Protein AF-A0A6H9I0Z6-F1 (afdb_monomer_lite)

pLDDT: mean 91.33, std 8.68, range [41.84, 98.56]

Structure (mmCIF, N/CA/C/O backbone):
data_AF-A0A6H9I0Z6-F1
#
_entry.id   AF-A0A6H9I0Z6-F1
#
loop_
_atom_site.group_PDB
_atom_site.id
_atom_site.type_symbol
_atom_site.label_atom_id
_atom_site.label_alt_id
_atom_site.label_comp_id
_atom_site.label_asym_id
_atom_site.label_entity_id
_atom_site.label_seq_id
_atom_site.pdbx_PDB_ins_code
_atom_site.Cartn_x
_atom_site.Cartn_y
_atom_site.Cartn_z
_atom_site.occupancy
_atom_site.B_iso_or_equiv
_atom_site.auth_seq_id
_atom_site.auth_comp_id
_atom_site.auth_asym_id
_atom_site.auth_atom_id
_atom_site.pdbx_PDB_model_num
ATOM 1 N N . MET A 1 1 ? 7.945 -20.527 -7.947 1.00 47.12 1 MET A N 1
ATOM 2 C CA . MET A 1 1 ? 6.750 -19.668 -7.787 1.00 47.12 1 MET A CA 1
ATOM 3 C C . MET A 1 1 ? 6.959 -18.428 -8.640 1.00 47.12 1 MET A C 1
ATOM 5 O O . MET A 1 1 ? 8.059 -17.896 -8.587 1.00 47.12 1 MET A O 1
ATOM 9 N N . SER A 1 2 ? 5.960 -18.007 -9.423 1.00 60.78 2 SER A N 1
ATOM 10 C CA . SER A 1 2 ? 6.040 -16.768 -10.218 1.00 60.78 2 SER A CA 1
ATOM 11 C C . SER A 1 2 ? 6.277 -15.565 -9.305 1.00 60.78 2 SER A C 1
ATOM 13 O O . SER A 1 2 ? 5.639 -15.474 -8.250 1.00 60.78 2 SER A O 1
ATOM 15 N N . LYS A 1 3 ? 7.176 -14.650 -9.690 1.00 78.19 3 LYS A N 1
ATOM 16 C CA . LYS A 1 3 ? 7.372 -13.386 -8.964 1.00 78.19 3 LYS A CA 1
ATOM 17 C C . LYS A 1 3 ? 6.104 -12.533 -9.101 1.00 78.19 3 LYS A C 1
ATOM 19 O O . LYS A 1 3 ? 5.432 -12.576 -10.127 1.00 78.19 3 LYS A O 1
ATOM 24 N N . ARG A 1 4 ? 5.752 -11.782 -8.055 1.00 87.88 4 ARG A N 1
ATOM 25 C CA . ARG A 1 4 ? 4.630 -10.828 -8.061 1.00 87.88 4 ARG A CA 1
ATOM 26 C C . ARG A 1 4 ? 5.143 -9.447 -7.700 1.00 87.88 4 ARG A C 1
ATOM 28 O O . ARG A 1 4 ? 6.035 -9.335 -6.862 1.00 87.88 4 ARG A O 1
ATOM 35 N N . LEU A 1 5 ? 4.555 -8.417 -8.302 1.00 91.06 5 LEU A N 1
ATOM 36 C CA . LEU A 1 5 ? 4.868 -7.042 -7.936 1.00 91.06 5 LEU A CA 1
ATOM 37 C C . LEU A 1 5 ? 4.383 -6.775 -6.493 1.00 91.06 5 LEU A C 1
ATOM 39 O O . LEU A 1 5 ? 3.210 -7.037 -6.196 1.00 91.06 5 LEU A O 1
ATOM 43 N N . PRO A 1 6 ? 5.255 -6.304 -5.584 1.00 88.56 6 PRO A N 1
ATOM 44 C CA . PRO A 1 6 ? 4.876 -5.977 -4.217 1.00 88.56 6 PRO A CA 1
ATOM 45 C C . PRO A 1 6 ? 3.955 -4.755 -4.177 1.00 88.56 6 PRO A C 1
ATOM 47 O O . PRO A 1 6 ? 4.002 -3.880 -5.038 1.00 88.56 6 PRO A O 1
ATOM 50 N N . THR A 1 7 ? 3.117 -4.683 -3.145 1.00 86.12 7 THR A N 1
ATOM 51 C CA . THR A 1 7 ? 2.348 -3.472 -2.840 1.00 86.12 7 THR A CA 1
ATOM 52 C C . THR A 1 7 ? 3.243 -2.446 -2.158 1.00 86.12 7 THR A C 1
ATOM 54 O O . THR A 1 7 ? 3.978 -2.804 -1.239 1.00 86.12 7 THR A O 1
ATOM 57 N N . GLY A 1 8 ? 3.119 -1.175 -2.526 1.00 87.38 8 GLY A N 1
ATOM 58 C CA . GLY A 1 8 ? 3.861 -0.085 -1.898 1.00 87.38 8 GLY A CA 1
ATOM 59 C C . GLY A 1 8 ? 4.415 0.877 -2.938 1.00 87.38 8 GLY A C 1
ATOM 60 O O . GLY A 1 8 ? 3.822 1.063 -4.000 1.00 87.38 8 GLY A O 1
ATOM 61 N N . LEU A 1 9 ? 5.552 1.493 -2.621 1.00 91.94 9 LEU A N 1
ATOM 62 C CA . LEU A 1 9 ? 6.204 2.439 -3.514 1.00 91.94 9 LEU A CA 1
ATOM 63 C C . LEU A 1 9 ? 6.924 1.705 -4.658 1.00 91.94 9 LEU A C 1
ATOM 65 O O . LEU A 1 9 ? 7.811 0.879 -4.419 1.00 91.94 9 LEU A O 1
ATOM 69 N N . TYR A 1 10 ? 6.545 2.053 -5.890 1.00 95.25 10 TYR A N 1
ATOM 70 C CA . TYR A 1 10 ? 7.170 1.606 -7.132 1.00 95.25 10 TYR A CA 1
ATOM 71 C C . TYR A 1 10 ? 7.833 2.808 -7.820 1.00 95.25 10 TYR A C 1
ATOM 73 O O . TYR A 1 10 ? 7.153 3.689 -8.342 1.00 95.25 10 TYR A O 1
ATOM 81 N N . ALA A 1 11 ? 9.165 2.867 -7.777 1.00 95.38 11 ALA A N 1
ATOM 82 C CA . ALA A 1 11 ? 9.934 3.981 -8.325 1.00 95.38 11 ALA A CA 1
ATOM 83 C C . ALA A 1 11 ? 10.171 3.822 -9.835 1.00 95.38 11 ALA A C 1
ATOM 85 O O . ALA A 1 11 ? 10.410 2.718 -10.314 1.00 95.38 11 ALA A O 1
ATOM 86 N N . LEU A 1 12 ? 10.166 4.930 -10.576 1.00 94.88 12 LEU A N 1
ATOM 87 C CA . LEU A 1 12 ? 10.480 4.990 -12.006 1.00 94.88 12 LEU A CA 1
ATOM 88 C C . LEU A 1 12 ? 11.659 5.943 -12.214 1.00 94.88 12 LEU A C 1
ATOM 90 O O . LEU A 1 12 ? 11.617 7.074 -11.728 1.00 94.88 12 LEU A O 1
ATOM 94 N N . THR A 1 13 ? 12.701 5.514 -12.927 1.00 95.00 13 THR A N 1
ATOM 95 C CA . THR A 1 13 ? 13.837 6.398 -13.231 1.00 95.00 13 THR A CA 1
ATOM 96 C C . THR A 1 13 ? 13.449 7.473 -14.256 1.00 95.00 13 THR A C 1
ATOM 98 O O . THR A 1 13 ? 12.637 7.203 -15.148 1.00 95.00 13 THR A O 1
ATOM 101 N N . PRO A 1 14 ? 14.018 8.687 -14.171 1.00 90.81 14 PRO A N 1
ATOM 102 C CA . PRO A 1 14 ? 13.861 9.692 -15.213 1.00 90.81 14 PRO A CA 1
ATOM 103 C C . PRO A 1 14 ? 14.775 9.407 -16.412 1.00 90.81 14 PRO A C 1
ATOM 105 O O . PRO A 1 14 ? 15.725 8.628 -16.330 1.00 90.81 14 PRO A O 1
ATOM 108 N N . ASP A 1 15 ? 14.502 10.108 -17.510 1.00 92.19 15 ASP A N 1
ATOM 109 C CA . ASP A 1 15 ? 15.394 10.171 -18.665 1.00 92.19 15 ASP A CA 1
ATOM 110 C C . ASP A 1 15 ? 16.640 11.000 -18.292 1.00 92.19 15 ASP A C 1
ATOM 112 O O . ASP A 1 15 ? 16.512 12.126 -17.811 1.00 92.19 15 ASP A O 1
ATOM 116 N N . THR A 1 16 ? 17.844 10.448 -18.470 1.00 93.69 16 THR A N 1
ATOM 117 C CA . THR A 1 16 ? 19.103 11.136 -18.131 1.00 93.69 16 THR A CA 1
ATOM 118 C C . THR A 1 16 ? 20.297 10.574 -18.901 1.00 93.69 16 THR A C 1
ATOM 120 O O . THR A 1 16 ? 20.341 9.387 -19.212 1.00 93.69 16 THR A O 1
ATOM 123 N N . LEU A 1 17 ? 21.285 11.418 -19.193 1.00 92.50 17 LEU A N 1
ATOM 124 C CA . LEU A 1 17 ? 22.571 10.998 -19.764 1.00 92.50 17 LEU A CA 1
ATOM 125 C C . LEU A 1 17 ? 23.648 10.767 -18.691 1.00 92.50 17 LEU A C 1
ATOM 127 O O . LEU A 1 17 ? 24.769 10.396 -19.023 1.00 92.50 17 LEU A O 1
ATOM 131 N N . ASP A 1 18 ? 23.318 10.984 -17.418 1.00 93.31 18 ASP A N 1
ATOM 132 C CA . ASP A 1 18 ? 24.209 10.740 -16.284 1.00 93.31 18 ASP A CA 1
ATOM 133 C C . ASP A 1 18 ? 24.202 9.248 -15.903 1.00 93.31 18 ASP A C 1
ATOM 135 O O . ASP A 1 18 ? 23.140 8.669 -15.655 1.00 93.31 18 ASP A O 1
ATOM 139 N N . ASP A 1 19 ? 25.383 8.624 -15.851 1.00 90.12 19 ASP A N 1
ATOM 140 C CA . ASP A 1 19 ? 25.559 7.205 -15.508 1.00 90.12 19 ASP A CA 1
ATOM 141 C C . ASP A 1 19 ? 25.633 6.939 -13.988 1.00 90.12 19 ASP A C 1
ATOM 143 O O . ASP A 1 19 ? 25.439 5.799 -13.547 1.00 90.12 19 ASP A O 1
ATOM 147 N N . ASP A 1 20 ? 25.874 7.967 -13.172 1.00 91.81 20 ASP A N 1
ATOM 148 C CA . ASP A 1 20 ? 26.060 7.889 -11.720 1.00 91.81 20 ASP A CA 1
ATOM 149 C C . ASP A 1 20 ? 24.819 8.293 -10.930 1.00 91.81 20 ASP A C 1
ATOM 151 O O . ASP A 1 20 ? 24.413 7.583 -9.999 1.00 91.81 20 ASP A O 1
ATOM 155 N N . TRP A 1 21 ? 24.178 9.396 -11.308 1.00 93.88 21 TRP A N 1
ATOM 156 C CA . TRP A 1 21 ? 23.029 9.929 -10.582 1.00 93.88 21 TRP A CA 1
ATOM 157 C C . TRP A 1 21 ? 21.882 8.913 -10.402 1.00 93.88 21 TRP A C 1
ATOM 159 O O . TRP A 1 21 ? 21.382 8.799 -9.274 1.00 93.88 21 TRP A O 1
ATOM 169 N N . PRO A 1 22 ? 21.490 8.097 -11.412 1.00 94.81 22 PRO A N 1
ATOM 170 C CA . PRO A 1 22 ? 20.439 7.093 -11.239 1.00 94.81 22 PRO A CA 1
ATOM 171 C C . PRO A 1 22 ? 20.731 6.093 -10.122 1.00 94.81 22 PRO A C 1
ATOM 173 O O . PRO A 1 22 ? 19.824 5.720 -9.383 1.00 94.81 22 PRO A O 1
ATOM 176 N N . ALA A 1 23 ? 21.988 5.671 -9.964 1.00 95.19 23 ALA A N 1
ATOM 177 C CA . ALA A 1 23 ? 22.377 4.707 -8.939 1.00 95.19 23 ALA A CA 1
ATOM 178 C C . ALA A 1 23 ? 22.218 5.287 -7.528 1.00 95.19 23 ALA A C 1
ATOM 180 O O . ALA A 1 23 ? 21.693 4.617 -6.631 1.00 95.19 23 ALA A O 1
ATOM 181 N N . MET A 1 24 ? 22.612 6.550 -7.344 1.00 95.88 24 MET A N 1
ATOM 182 C CA . MET A 1 24 ? 22.416 7.274 -6.088 1.00 95.88 24 MET A CA 1
ATOM 183 C C . MET A 1 24 ? 20.922 7.447 -5.778 1.00 95.88 24 MET A C 1
ATOM 185 O O . MET A 1 24 ? 20.486 7.127 -4.668 1.00 95.88 24 MET A O 1
ATOM 189 N N . ALA A 1 25 ? 20.138 7.907 -6.758 1.00 95.12 25 ALA A N 1
ATOM 190 C CA . ALA A 1 25 ? 18.707 8.157 -6.605 1.00 95.12 25 ALA A CA 1
ATOM 191 C C . ALA A 1 25 ? 17.924 6.869 -6.303 1.00 95.12 25 ALA A C 1
ATOM 193 O O . ALA A 1 25 ? 17.118 6.840 -5.374 1.00 95.12 25 ALA A O 1
ATOM 194 N N . VAL A 1 26 ? 18.207 5.780 -7.024 1.00 97.38 26 VAL A N 1
ATOM 195 C CA . VAL A 1 26 ? 17.590 4.465 -6.790 1.00 97.38 26 VAL A CA 1
ATOM 196 C C . VAL A 1 26 ? 17.943 3.927 -5.406 1.00 97.38 26 VAL A C 1
ATOM 198 O O . VAL A 1 26 ? 17.052 3.486 -4.682 1.00 97.38 26 VAL A O 1
ATOM 201 N N . SER A 1 27 ? 19.207 4.029 -4.987 1.00 96.19 27 SER A N 1
ATOM 202 C CA . SER A 1 27 ? 19.611 3.610 -3.639 1.00 96.19 27 SER A CA 1
ATOM 203 C C . SER A 1 27 ? 18.875 4.399 -2.551 1.00 96.19 27 SER A C 1
ATOM 205 O O . SER A 1 27 ? 18.458 3.828 -1.544 1.00 96.19 27 SER A O 1
ATOM 207 N N . ALA A 1 28 ? 18.692 5.709 -2.744 1.00 93.69 28 ALA A N 1
ATOM 208 C CA . ALA A 1 28 ? 17.925 6.545 -1.823 1.00 93.69 28 ALA A CA 1
ATOM 209 C C . ALA A 1 28 ? 16.437 6.165 -1.801 1.00 93.69 28 ALA A C 1
ATOM 211 O O . ALA A 1 28 ? 15.866 6.039 -0.720 1.00 93.69 28 ALA A O 1
ATOM 212 N N . ALA A 1 29 ? 15.829 5.915 -2.964 1.00 94.81 29 ALA A N 1
ATOM 213 C CA . ALA A 1 29 ? 14.435 5.493 -3.068 1.00 94.81 29 ALA A CA 1
ATOM 214 C C . ALA A 1 29 ? 14.182 4.150 -2.364 1.00 94.81 29 ALA A C 1
ATOM 216 O O . ALA A 1 29 ? 13.203 4.024 -1.631 1.00 94.81 29 ALA A O 1
ATOM 217 N N . ILE A 1 30 ? 15.080 3.169 -2.523 1.00 95.25 30 ILE A N 1
ATOM 218 C CA . ILE A 1 30 ? 14.968 1.867 -1.846 1.00 95.25 30 ILE A CA 1
ATOM 219 C C . ILE A 1 30 ? 15.093 2.031 -0.328 1.00 95.25 30 ILE A C 1
ATOM 221 O O . ILE A 1 30 ? 14.263 1.503 0.409 1.00 95.25 30 ILE A O 1
ATOM 225 N N . ARG A 1 31 ? 16.050 2.838 0.160 1.00 91.06 31 ARG A N 1
ATOM 226 C CA . ARG A 1 31 ? 16.131 3.178 1.595 1.00 91.06 31 ARG A CA 1
ATOM 227 C C . ARG A 1 31 ? 14.871 3.882 2.107 1.00 91.06 31 ARG A C 1
ATOM 229 O O . ARG A 1 31 ? 14.503 3.692 3.259 1.00 91.06 31 ARG A O 1
ATOM 236 N N . GLY A 1 32 ? 14.211 4.663 1.253 1.00 86.25 32 GLY A N 1
ATOM 237 C CA . GLY A 1 32 ? 12.922 5.298 1.529 1.00 86.25 32 GLY A CA 1
ATOM 238 C C . GLY A 1 32 ? 11.713 4.354 1.468 1.00 86.25 32 GLY A C 1
ATOM 239 O O . GLY A 1 32 ? 10.594 4.806 1.695 1.00 86.25 32 GLY A O 1
ATOM 240 N N . GLY A 1 33 ? 11.909 3.065 1.170 1.00 90.31 33 GLY A N 1
ATOM 241 C CA . GLY A 1 33 ? 10.853 2.049 1.149 1.00 90.31 33 GLY A CA 1
ATOM 242 C C . GLY A 1 33 ? 10.347 1.657 -0.243 1.00 90.31 33 GLY A C 1
ATOM 243 O O . GLY A 1 33 ? 9.331 0.966 -0.341 1.00 90.31 33 GLY A O 1
ATOM 244 N N . ALA A 1 34 ? 11.015 2.070 -1.328 1.00 94.69 34 ALA A N 1
ATOM 245 C CA . ALA A 1 34 ? 10.703 1.549 -2.658 1.00 94.69 34 ALA A CA 1
ATOM 246 C C . ALA A 1 34 ? 11.004 0.044 -2.724 1.00 94.69 34 ALA A C 1
ATOM 248 O O . ALA A 1 34 ? 12.130 -0.392 -2.494 1.00 94.69 34 ALA A O 1
ATOM 249 N N . SER A 1 35 ? 9.984 -0.743 -3.058 1.00 94.75 35 SER A N 1
ATOM 250 C CA . SER A 1 35 ? 10.066 -2.213 -3.132 1.00 94.75 35 SER A CA 1
ATOM 251 C C . SER A 1 35 ? 10.262 -2.726 -4.561 1.00 94.75 35 SER A C 1
ATOM 253 O O . SER A 1 35 ? 10.638 -3.879 -4.778 1.00 94.75 35 SER A O 1
ATOM 255 N N . ALA A 1 36 ? 10.038 -1.854 -5.543 1.00 97.38 36 ALA A N 1
ATOM 256 C CA . ALA A 1 36 ? 10.313 -2.096 -6.946 1.00 97.38 36 ALA A CA 1
ATOM 257 C C . ALA A 1 36 ? 10.838 -0.818 -7.610 1.00 97.38 36 ALA A C 1
ATOM 259 O O . ALA A 1 36 ? 10.467 0.298 -7.231 1.00 97.38 36 ALA A O 1
ATOM 260 N N . VAL A 1 37 ? 11.677 -0.994 -8.627 1.00 98.12 37 VAL A N 1
ATOM 261 C CA . VAL A 1 37 ? 12.277 0.073 -9.429 1.00 98.12 37 VAL A CA 1
ATOM 262 C C . VAL A 1 37 ? 12.120 -0.280 -10.901 1.00 98.12 37 VAL A C 1
ATOM 264 O O . VAL A 1 37 ? 12.470 -1.379 -11.325 1.00 98.12 37 VAL A O 1
ATOM 267 N N . GLN A 1 38 ? 11.584 0.646 -11.689 1.00 97.94 38 GLN A N 1
ATOM 268 C CA . GLN A 1 38 ? 11.498 0.541 -13.135 1.00 97.94 38 GLN A CA 1
ATOM 269 C C . GLN A 1 38 ? 12.574 1.410 -13.774 1.00 97.94 38 GLN A C 1
ATOM 271 O O . GLN A 1 38 ? 12.579 2.631 -13.598 1.00 97.94 38 GLN A O 1
ATOM 276 N N . TYR A 1 39 ? 13.458 0.788 -14.546 1.00 98.06 39 TYR A N 1
ATOM 277 C CA . TYR A 1 39 ? 14.400 1.497 -15.390 1.00 98.06 39 TYR A CA 1
ATOM 278 C C . TYR A 1 39 ? 13.728 1.939 -16.687 1.00 98.06 39 TYR A C 1
ATOM 280 O O . TYR A 1 39 ? 13.367 1.120 -17.537 1.00 98.06 39 TYR A O 1
ATOM 288 N N . ARG A 1 40 ? 13.604 3.253 -16.843 1.00 94.56 40 ARG A N 1
ATOM 289 C CA . ARG A 1 40 ? 13.143 3.929 -18.048 1.00 94.56 40 ARG A CA 1
ATOM 290 C C . ARG A 1 40 ? 14.110 5.054 -18.388 1.00 94.56 40 ARG A C 1
ATOM 292 O O . ARG A 1 40 ? 14.283 5.978 -17.600 1.00 94.56 40 ARG A O 1
ATOM 299 N N . ASN A 1 41 ? 14.685 4.974 -19.583 1.00 94.38 41 ASN A N 1
ATOM 300 C CA . ASN A 1 41 ? 15.521 6.024 -20.138 1.00 94.38 41 ASN A CA 1
ATOM 301 C C . ASN A 1 41 ? 15.406 6.027 -21.669 1.00 94.38 41 ASN A C 1
ATOM 303 O O . ASN A 1 41 ? 15.864 5.095 -22.329 1.00 94.38 41 ASN A O 1
ATOM 307 N N . LYS A 1 42 ? 14.747 7.047 -22.221 1.00 90.75 42 LYS A N 1
ATOM 308 C CA . LYS A 1 42 ? 14.501 7.215 -23.660 1.00 90.75 42 LYS A CA 1
ATOM 309 C C . LYS A 1 42 ? 15.539 8.090 -24.364 1.00 90.75 42 LYS A C 1
ATOM 311 O O . LYS A 1 42 ? 15.504 8.156 -25.587 1.00 90.75 42 LYS A O 1
ATOM 316 N N . VAL A 1 43 ? 16.422 8.763 -23.621 1.00 94.19 43 VAL A N 1
ATOM 317 C CA . VAL A 1 43 ? 17.452 9.650 -24.198 1.00 94.19 43 VAL A CA 1
ATOM 318 C C . VAL A 1 43 ? 18.820 8.978 -24.315 1.00 94.19 43 VAL A C 1
ATOM 320 O O . VAL A 1 43 ? 19.625 9.400 -25.137 1.00 94.19 43 VAL A O 1
ATOM 323 N N . ALA A 1 44 ? 19.078 7.936 -23.521 1.00 93.94 44 ALA A N 1
ATOM 324 C CA . ALA A 1 44 ? 20.314 7.161 -23.581 1.00 93.94 44 ALA A CA 1
ATOM 325 C C . ALA A 1 44 ? 20.338 6.185 -24.769 1.00 93.94 44 ALA A C 1
ATOM 327 O O . ALA A 1 44 ? 19.320 5.578 -25.121 1.00 93.94 44 ALA A O 1
ATOM 328 N N . ASP A 1 45 ? 21.526 5.984 -25.343 1.00 95.38 45 ASP A N 1
ATOM 329 C CA . ASP A 1 45 ? 21.751 4.977 -26.379 1.00 95.38 45 ASP A CA 1
ATOM 330 C C . ASP A 1 45 ? 21.724 3.541 -25.819 1.00 95.38 45 ASP A C 1
ATOM 332 O O . ASP A 1 45 ? 21.636 3.310 -24.611 1.00 95.38 45 ASP A O 1
ATOM 336 N N . ALA A 1 46 ? 21.788 2.540 -26.699 1.00 94.69 46 ALA A N 1
ATOM 337 C CA . ALA A 1 46 ? 21.707 1.136 -26.298 1.00 94.69 46 ALA A CA 1
ATOM 338 C C . ALA A 1 46 ? 22.843 0.700 -25.352 1.00 94.69 46 ALA A C 1
ATOM 340 O O . ALA A 1 46 ? 22.598 -0.056 -24.410 1.00 94.69 46 ALA A O 1
ATOM 341 N N . ALA A 1 47 ? 24.070 1.183 -25.573 1.00 95.25 47 ALA A N 1
ATOM 342 C CA . ALA A 1 47 ? 25.225 0.815 -24.759 1.00 95.25 47 ALA A CA 1
ATOM 343 C C . ALA A 1 47 ? 25.124 1.435 -23.361 1.00 95.25 47 ALA A C 1
ATOM 345 O O . ALA A 1 47 ? 25.387 0.772 -22.357 1.00 95.25 47 ALA A O 1
ATOM 346 N N . GLN A 1 48 ? 24.701 2.693 -23.286 1.00 95.62 48 GLN A N 1
ATOM 347 C CA . GLN A 1 48 ? 24.464 3.397 -22.039 1.00 95.62 48 GLN A CA 1
ATOM 348 C C . GLN A 1 48 ? 23.286 2.794 -21.271 1.00 95.62 48 GLN A C 1
ATOM 350 O O . GLN A 1 48 ? 23.406 2.549 -20.069 1.00 95.62 48 GLN A O 1
ATOM 355 N N . ARG A 1 49 ? 22.185 2.461 -21.957 1.00 96.81 49 ARG A N 1
ATOM 356 C CA . ARG A 1 49 ? 21.044 1.776 -21.340 1.00 96.81 49 ARG A CA 1
ATOM 357 C C . ARG A 1 49 ? 21.441 0.454 -20.706 1.00 96.81 49 ARG A C 1
ATOM 359 O O . ARG A 1 49 ? 21.010 0.174 -19.590 1.00 96.81 49 ARG A O 1
ATOM 366 N N . LEU A 1 50 ? 22.275 -0.331 -21.388 1.00 96.81 50 LEU A N 1
ATOM 367 C CA . LEU A 1 50 ? 22.792 -1.586 -20.852 1.00 96.81 50 LEU A CA 1
ATOM 368 C C . LEU A 1 50 ? 23.625 -1.351 -19.585 1.00 96.81 50 LEU A C 1
ATOM 370 O O . LEU A 1 50 ? 23.287 -1.902 -18.540 1.00 96.81 50 LEU A O 1
ATOM 374 N N . ARG A 1 51 ? 24.637 -0.470 -19.638 1.00 96.44 51 ARG A N 1
ATOM 375 C CA . ARG A 1 51 ? 25.498 -0.170 -18.475 1.00 96.44 51 ARG A CA 1
ATOM 376 C C . ARG A 1 51 ? 24.700 0.318 -17.263 1.00 96.44 51 ARG A C 1
ATOM 378 O O . ARG A 1 51 ? 24.918 -0.148 -16.142 1.00 96.44 51 ARG A O 1
ATOM 385 N N . GLN A 1 52 ? 23.768 1.248 -17.476 1.00 97.31 52 GLN A N 1
ATOM 386 C CA . GLN A 1 52 ? 22.913 1.771 -16.411 1.00 97.31 52 GLN A CA 1
ATOM 387 C C . GLN A 1 52 ? 22.018 0.671 -15.833 1.00 97.31 52 GLN A C 1
ATOM 389 O O . GLN A 1 52 ? 21.977 0.490 -14.616 1.00 97.31 52 GLN A O 1
ATOM 394 N N . ALA A 1 53 ? 21.332 -0.093 -16.686 1.00 97.81 53 ALA A N 1
ATOM 395 C CA . ALA A 1 53 ? 20.431 -1.148 -16.244 1.00 97.81 53 ALA A CA 1
ATOM 396 C C . ALA A 1 53 ? 21.163 -2.257 -15.470 1.00 97.81 53 ALA A C 1
ATOM 398 O O . ALA A 1 53 ? 20.664 -2.685 -14.433 1.00 97.81 53 ALA A O 1
ATOM 399 N N . GLU A 1 54 ? 22.362 -2.670 -15.890 1.00 97.75 54 GLU A N 1
ATOM 400 C CA . GLU A 1 54 ? 23.187 -3.647 -15.160 1.00 97.75 54 GLU A CA 1
ATOM 401 C C . GLU A 1 54 ? 23.549 -3.161 -13.752 1.00 97.75 54 GLU A C 1
ATOM 403 O O . GLU A 1 54 ? 23.455 -3.913 -12.774 1.00 97.75 54 GLU A O 1
ATOM 408 N N . ARG A 1 55 ? 23.946 -1.888 -13.629 1.00 97.81 55 ARG A N 1
ATOM 409 C CA . ARG A 1 55 ? 24.286 -1.281 -12.338 1.00 97.81 55 ARG A CA 1
ATOM 410 C C . ARG A 1 55 ? 23.069 -1.204 -11.421 1.00 97.81 55 ARG A C 1
ATOM 412 O O . ARG A 1 55 ? 23.164 -1.588 -10.256 1.00 97.81 55 ARG A O 1
ATOM 419 N N . LEU A 1 56 ? 21.932 -0.739 -11.934 1.00 98.25 56 LEU A N 1
ATOM 420 C CA . LEU A 1 56 ? 20.705 -0.609 -11.149 1.00 98.25 56 LEU A CA 1
ATOM 421 C C . LEU A 1 56 ? 20.117 -1.969 -10.757 1.00 98.25 56 LEU A C 1
ATOM 423 O O . LEU A 1 56 ? 19.678 -2.126 -9.619 1.00 98.25 56 LEU A O 1
ATOM 427 N N . ALA A 1 57 ? 20.174 -2.966 -11.645 1.00 98.19 57 ALA A N 1
ATOM 428 C CA . ALA A 1 57 ? 19.758 -4.334 -11.346 1.00 98.19 57 ALA A CA 1
ATOM 429 C C . ALA A 1 57 ? 20.557 -4.924 -10.175 1.00 98.19 57 ALA A C 1
ATOM 431 O O . ALA A 1 57 ? 19.982 -5.575 -9.301 1.00 98.19 57 ALA A O 1
ATOM 432 N N . ARG A 1 58 ? 21.872 -4.666 -10.120 1.00 98.19 58 ARG A N 1
ATOM 433 C CA . ARG A 1 58 ? 22.729 -5.097 -9.006 1.00 98.19 58 ARG A CA 1
ATOM 434 C C . ARG A 1 58 ? 22.310 -4.452 -7.684 1.00 98.19 58 ARG A C 1
ATOM 436 O O . ARG A 1 58 ? 22.087 -5.175 -6.720 1.00 98.19 58 ARG A O 1
ATOM 443 N N . ILE A 1 59 ? 22.126 -3.130 -7.674 1.00 98.12 59 ILE A N 1
ATOM 444 C CA . ILE A 1 59 ? 21.687 -2.370 -6.489 1.00 98.12 59 ILE A CA 1
ATOM 445 C C . ILE A 1 59 ? 20.347 -2.897 -5.966 1.00 98.12 59 ILE A C 1
ATOM 447 O O . ILE A 1 59 ? 20.193 -3.136 -4.771 1.00 98.12 59 ILE A O 1
ATOM 451 N N . CYS A 1 60 ? 19.379 -3.112 -6.861 1.00 98.12 60 CYS A N 1
ATOM 452 C CA . CYS A 1 60 ? 18.066 -3.625 -6.479 1.00 98.12 60 CYS A CA 1
ATOM 453 C C . CYS A 1 60 ? 18.174 -5.032 -5.881 1.00 98.12 60 CYS A C 1
ATOM 455 O O . CYS A 1 60 ? 17.617 -5.287 -4.816 1.00 98.12 60 CYS A O 1
ATOM 457 N N . ARG A 1 61 ? 18.957 -5.919 -6.508 1.00 97.25 61 ARG A N 1
ATOM 458 C CA . ARG A 1 61 ? 19.175 -7.292 -6.037 1.00 97.25 61 ARG A CA 1
ATOM 459 C C . ARG A 1 61 ? 19.824 -7.342 -4.655 1.00 97.25 61 ARG A C 1
ATOM 461 O O . ARG A 1 61 ? 19.361 -8.100 -3.810 1.00 97.25 61 ARG A O 1
ATOM 468 N N . GLU A 1 62 ? 20.863 -6.542 -4.427 1.00 97.50 62 GLU A N 1
ATOM 469 C CA . GLU A 1 62 ? 21.553 -6.444 -3.132 1.00 97.50 62 GLU A CA 1
ATOM 470 C C . GLU A 1 62 ? 20.620 -5.944 -2.022 1.00 97.50 62 GLU A C 1
ATOM 472 O O . GLU A 1 62 ? 20.710 -6.401 -0.886 1.00 97.50 62 GLU A O 1
ATOM 477 N N . ALA A 1 63 ? 19.685 -5.054 -2.360 1.00 96.44 63 ALA A N 1
ATOM 478 C CA . ALA A 1 63 ? 18.711 -4.510 -1.422 1.00 96.44 63 ALA A CA 1
ATOM 479 C C . ALA A 1 63 ? 17.392 -5.309 -1.335 1.00 96.44 63 ALA A C 1
ATOM 481 O O . ALA A 1 63 ? 16.502 -4.933 -0.575 1.00 96.44 63 ALA A O 1
ATOM 482 N N . GLY A 1 64 ? 17.236 -6.388 -2.112 1.00 95.38 64 GLY A N 1
ATOM 483 C CA . GLY A 1 64 ? 16.003 -7.183 -2.168 1.00 95.38 64 GLY A CA 1
ATOM 484 C C . GLY A 1 64 ? 14.808 -6.490 -2.844 1.00 95.38 64 GLY A C 1
ATOM 485 O O . GLY A 1 64 ? 13.678 -6.953 -2.693 1.00 95.38 64 GLY A O 1
ATOM 486 N N . ALA A 1 65 ? 15.034 -5.402 -3.584 1.00 96.88 65 ALA A N 1
ATOM 487 C CA . ALA A 1 65 ? 14.016 -4.721 -4.383 1.00 96.88 65 ALA A CA 1
ATOM 488 C C . ALA A 1 65 ? 13.910 -5.346 -5.784 1.00 96.88 65 ALA A C 1
ATOM 490 O O . ALA A 1 65 ? 14.904 -5.803 -6.349 1.00 96.88 65 ALA A O 1
ATOM 491 N N . LEU A 1 66 ? 12.712 -5.336 -6.374 1.00 97.94 66 LEU A N 1
ATOM 492 C CA . LEU A 1 66 ? 12.522 -5.832 -7.741 1.00 97.94 66 LEU A CA 1
ATOM 493 C C . LEU A 1 66 ? 12.999 -4.815 -8.779 1.00 97.94 66 LEU A C 1
ATOM 495 O O . LEU A 1 66 ? 12.692 -3.627 -8.677 1.00 97.94 66 LEU A O 1
ATOM 499 N N . PHE A 1 67 ? 13.668 -5.293 -9.823 1.00 98.38 67 PHE A N 1
ATOM 500 C CA . PHE A 1 67 ? 14.116 -4.484 -10.949 1.00 98.38 67 PHE A CA 1
ATOM 501 C C . PHE A 1 67 ? 13.329 -4.805 -12.222 1.00 98.38 67 PHE A C 1
ATOM 503 O O . PHE A 1 67 ? 13.362 -5.927 -12.727 1.00 98.38 67 PHE A O 1
ATOM 510 N N . ILE A 1 68 ? 12.634 -3.807 -12.761 1.00 98.44 68 ILE A N 1
ATOM 511 C CA . ILE A 1 68 ? 11.799 -3.915 -13.959 1.00 98.44 68 ILE A CA 1
ATOM 512 C C . ILE A 1 68 ? 12.412 -3.063 -15.070 1.00 98.44 68 ILE A C 1
ATOM 514 O O . ILE A 1 68 ? 12.757 -1.906 -14.848 1.00 98.44 68 ILE A O 1
ATOM 518 N N . VAL A 1 69 ? 12.518 -3.598 -16.280 1.00 98.06 69 VAL A N 1
ATOM 519 C CA . VAL A 1 69 ? 12.967 -2.833 -17.455 1.00 98.06 69 VAL A CA 1
ATOM 520 C C . VAL A 1 69 ? 11.759 -2.296 -18.219 1.00 98.06 69 VAL A C 1
ATOM 522 O O . VAL A 1 69 ? 10.726 -2.953 -18.281 1.00 98.06 69 VAL A O 1
ATOM 525 N N . ASN A 1 70 ? 11.869 -1.098 -18.785 1.00 95.56 70 ASN A N 1
ATOM 526 C CA . ASN A 1 70 ? 10.856 -0.527 -19.669 1.00 95.56 70 ASN A CA 1
ATOM 527 C C . ASN A 1 70 ? 11.140 -0.856 -21.154 1.00 95.56 70 ASN A C 1
ATOM 529 O O . ASN A 1 70 ? 12.296 -0.841 -21.592 1.00 95.56 70 ASN A O 1
ATOM 533 N N . ASP A 1 71 ? 10.071 -1.071 -21.921 1.00 90.25 71 ASP A N 1
ATOM 534 C CA . ASP A 1 71 ? 9.985 -1.236 -23.383 1.00 90.25 71 ASP A CA 1
ATOM 535 C C . ASP A 1 71 ? 10.540 -2.564 -23.959 1.00 90.25 71 ASP A C 1
ATOM 537 O O . ASP A 1 71 ? 9.784 -3.302 -24.585 1.00 90.25 71 ASP A O 1
ATOM 541 N N . THR A 1 72 ? 11.821 -2.924 -23.774 1.00 90.19 72 THR A N 1
ATOM 542 C CA . THR A 1 72 ? 12.456 -4.005 -24.576 1.00 90.19 72 THR A CA 1
ATOM 543 C C . THR A 1 72 ? 12.753 -5.311 -23.824 1.00 90.19 72 THR A C 1
ATOM 545 O O . THR A 1 72 ? 13.425 -5.329 -22.787 1.00 90.19 72 THR A O 1
ATOM 548 N N . VAL A 1 73 ? 12.317 -6.444 -24.398 1.00 94.50 73 VAL A N 1
ATOM 549 C CA . VAL A 1 73 ? 12.542 -7.807 -23.867 1.00 94.50 73 VAL A CA 1
ATOM 550 C C . VAL A 1 73 ? 14.032 -8.160 -23.847 1.00 94.50 73 VAL A C 1
ATOM 552 O O . VAL A 1 73 ? 14.507 -8.814 -22.919 1.00 94.50 73 VAL A O 1
ATOM 555 N N . GLU A 1 74 ? 14.780 -7.724 -24.856 1.00 95.31 74 GLU A N 1
ATOM 556 C CA . GLU A 1 74 ? 16.204 -8.005 -25.033 1.00 95.31 74 GLU A CA 1
ATOM 557 C C . GLU A 1 74 ? 17.016 -7.434 -23.872 1.00 95.31 74 GLU A C 1
ATOM 559 O O . GLU A 1 74 ? 17.821 -8.148 -23.275 1.00 95.31 74 GLU A O 1
ATOM 564 N N . LEU A 1 75 ? 16.753 -6.175 -23.500 1.00 96.25 75 LEU A N 1
ATOM 565 C CA . LEU A 1 75 ? 17.427 -5.526 -22.377 1.00 96.25 75 LEU A CA 1
ATOM 566 C C . LEU A 1 75 ? 17.042 -6.192 -21.053 1.00 96.25 75 LEU A C 1
ATOM 568 O O . LEU A 1 75 ? 17.920 -6.461 -20.237 1.00 96.25 75 LEU A O 1
ATOM 572 N N . ALA A 1 76 ? 15.756 -6.511 -20.858 1.00 97.31 76 ALA A N 1
ATOM 573 C CA . ALA A 1 76 ? 15.287 -7.212 -19.663 1.00 97.31 76 ALA A CA 1
ATOM 574 C C . ALA A 1 76 ? 16.004 -8.558 -19.469 1.00 97.31 76 ALA A C 1
ATOM 576 O O . ALA A 1 76 ? 16.442 -8.874 -18.361 1.00 97.31 76 ALA A O 1
ATOM 577 N N . LYS A 1 77 ? 16.184 -9.329 -20.549 1.00 96.12 77 LYS A N 1
ATOM 578 C CA . LYS A 1 77 ? 16.931 -10.593 -20.521 1.00 96.12 77 LYS A CA 1
ATOM 579 C C . LYS A 1 77 ? 18.423 -10.383 -20.289 1.00 96.12 77 LYS A C 1
ATOM 581 O O . LYS A 1 77 ? 18.992 -11.089 -19.461 1.00 96.12 77 LYS A O 1
ATOM 586 N N . ALA A 1 78 ? 19.039 -9.422 -20.979 1.00 96.94 78 ALA A N 1
ATOM 587 C CA . ALA A 1 78 ? 20.475 -9.160 -20.892 1.00 96.94 78 ALA A CA 1
ATOM 588 C C . ALA A 1 78 ? 20.928 -8.851 -19.457 1.00 96.94 78 ALA A C 1
ATOM 590 O O . ALA A 1 78 ? 21.957 -9.352 -19.015 1.00 96.94 78 ALA A O 1
ATOM 591 N N . VAL A 1 79 ? 20.128 -8.088 -18.705 1.00 97.38 79 VAL A N 1
ATOM 592 C CA . VAL A 1 79 ? 20.465 -7.687 -17.325 1.00 97.38 79 VAL A CA 1
ATOM 593 C C . VAL A 1 79 ? 19.888 -8.614 -16.251 1.00 97.38 79 VAL A C 1
ATOM 595 O O . VAL A 1 79 ? 20.090 -8.383 -15.056 1.00 97.38 79 VAL A O 1
ATOM 598 N N . GLY A 1 80 ? 19.154 -9.659 -16.655 1.00 95.75 80 GLY A N 1
ATOM 599 C CA . GLY A 1 80 ? 18.452 -10.555 -15.738 1.00 95.75 80 GLY A CA 1
ATOM 600 C C . GLY A 1 80 ? 17.427 -9.821 -14.868 1.00 95.75 80 GLY A C 1
ATOM 601 O O . GLY A 1 80 ? 17.402 -10.022 -13.652 1.00 95.75 80 GLY A O 1
ATOM 602 N N . ALA A 1 81 ? 16.633 -8.936 -15.476 1.00 97.56 81 ALA A N 1
ATOM 603 C CA . ALA A 1 81 ? 15.593 -8.177 -14.792 1.00 97.56 81 ALA A CA 1
ATOM 604 C C . ALA A 1 81 ? 14.510 -9.099 -14.206 1.00 97.56 81 ALA A C 1
ATOM 606 O O . ALA A 1 81 ? 14.200 -10.163 -14.747 1.00 97.56 81 ALA A O 1
ATOM 607 N N . ASP A 1 82 ? 13.882 -8.662 -13.116 1.00 98.12 82 ASP A N 1
ATOM 608 C CA . ASP A 1 82 ? 12.762 -9.369 -12.492 1.00 98.12 82 ASP A CA 1
ATOM 609 C C . ASP A 1 82 ? 11.475 -9.265 -13.313 1.00 98.12 82 ASP A C 1
ATOM 611 O O . ASP A 1 82 ? 10.543 -10.049 -13.112 1.00 98.12 82 ASP A O 1
ATOM 615 N N . GLY A 1 83 ? 11.422 -8.312 -14.244 1.00 97.81 83 GLY A N 1
ATOM 616 C CA . GLY A 1 83 ? 10.304 -8.142 -15.149 1.00 97.81 83 GLY A CA 1
ATOM 617 C C . GLY A 1 83 ? 10.499 -7.057 -16.199 1.00 97.81 83 GLY A C 1
ATOM 618 O O . GLY A 1 83 ? 11.538 -6.400 -16.285 1.00 97.81 83 GLY A O 1
ATOM 619 N N . LEU A 1 84 ? 9.444 -6.873 -16.983 1.00 98.25 84 LEU A N 1
ATOM 620 C CA . LEU A 1 84 ? 9.328 -5.929 -18.082 1.00 98.25 84 LEU A CA 1
ATOM 621 C C . LEU A 1 84 ? 8.034 -5.120 -17.927 1.00 98.25 84 LEU A C 1
ATOM 623 O O . LEU A 1 84 ? 7.009 -5.652 -17.500 1.00 98.25 84 LEU A O 1
ATOM 627 N N . HIS A 1 85 ? 8.067 -3.847 -18.301 1.00 98.06 85 HIS A N 1
ATOM 628 C CA . HIS A 1 85 ? 6.884 -3.019 -18.499 1.00 98.06 85 HIS A CA 1
ATOM 629 C C . HIS A 1 85 ? 6.781 -2.602 -19.967 1.00 98.06 85 HIS A C 1
ATOM 631 O O . HIS A 1 85 ? 7.767 -2.118 -20.521 1.00 98.06 85 HIS A O 1
ATOM 637 N N . ILE A 1 86 ? 5.599 -2.760 -20.571 1.00 97.25 86 ILE A N 1
ATOM 638 C CA . ILE A 1 86 ? 5.337 -2.378 -21.965 1.00 97.25 86 ILE A CA 1
ATOM 639 C C . ILE A 1 86 ? 4.204 -1.356 -22.103 1.00 97.25 86 ILE A C 1
ATOM 641 O O . ILE A 1 86 ? 3.184 -1.394 -21.402 1.00 97.25 86 ILE A O 1
ATOM 645 N N . GLY A 1 87 ? 4.398 -0.436 -23.041 1.00 93.31 87 GLY A N 1
ATOM 646 C CA . GLY A 1 87 ? 3.447 0.550 -23.520 1.00 93.31 87 GLY A CA 1
ATOM 647 C C . GLY A 1 87 ? 2.568 0.043 -24.664 1.00 93.31 87 GLY A C 1
ATOM 648 O O . GLY A 1 87 ? 2.375 -1.154 -24.872 1.00 93.31 87 GLY A O 1
ATOM 649 N N . ARG A 1 88 ? 1.973 0.985 -25.402 1.00 87.81 88 ARG A N 1
ATOM 650 C CA . ARG A 1 88 ? 1.173 0.701 -26.605 1.00 87.81 88 ARG A CA 1
ATOM 651 C C . ARG A 1 88 ? 2.028 0.247 -27.787 1.00 87.81 88 ARG A C 1
ATOM 653 O O . ARG A 1 88 ? 1.569 -0.591 -28.553 1.00 87.81 88 ARG A O 1
ATOM 660 N N . ASP A 1 89 ? 3.227 0.803 -27.903 1.00 88.88 89 ASP A N 1
ATOM 661 C CA . ASP A 1 89 ? 4.056 0.710 -29.108 1.00 88.88 89 ASP A CA 1
ATOM 662 C C . ASP A 1 89 ? 5.169 -0.346 -28.983 1.00 88.88 89 ASP A C 1
ATOM 664 O O . ASP A 1 89 ? 5.927 -0.564 -29.922 1.00 88.88 89 ASP A O 1
ATOM 668 N N . ASP A 1 90 ? 5.243 -1.039 -27.842 1.00 91.31 90 ASP A N 1
ATOM 669 C CA . ASP A 1 90 ? 6.324 -1.976 -27.500 1.00 91.31 90 ASP A CA 1
ATOM 670 C C . ASP A 1 90 ? 5.966 -3.448 -27.806 1.00 91.31 90 ASP A C 1
ATOM 672 O O . ASP A 1 90 ? 6.582 -4.381 -27.292 1.00 91.31 90 ASP A O 1
ATOM 676 N N . GLY A 1 91 ? 4.951 -3.661 -28.649 1.00 90.94 91 GLY A N 1
ATOM 677 C CA . GLY A 1 91 ? 4.493 -4.976 -29.101 1.00 90.94 91 GLY A CA 1
ATOM 678 C C . GLY A 1 91 ? 3.201 -5.474 -28.446 1.00 90.94 91 GLY A C 1
ATOM 679 O O . GLY A 1 91 ? 2.676 -4.903 -27.488 1.00 90.94 91 GLY A O 1
ATOM 680 N N . ASP A 1 92 ? 2.662 -6.562 -29.001 1.00 95.44 92 ASP A N 1
ATOM 681 C CA . ASP A 1 92 ? 1.462 -7.217 -28.477 1.00 95.44 92 ASP A CA 1
ATOM 682 C C . ASP A 1 92 ? 1.758 -7.940 -27.141 1.00 95.44 92 ASP A C 1
ATOM 684 O O . ASP A 1 92 ? 2.701 -8.738 -27.082 1.00 95.44 92 ASP A O 1
ATOM 688 N N . PRO A 1 93 ? 0.963 -7.729 -26.071 1.00 96.44 93 PRO A N 1
ATOM 689 C CA . PRO A 1 93 ? 1.225 -8.318 -24.759 1.00 96.44 93 PRO A CA 1
ATOM 690 C C . PRO A 1 93 ? 1.347 -9.845 -24.735 1.00 96.44 93 PRO A C 1
ATOM 692 O O . PRO A 1 93 ? 2.159 -10.367 -23.969 1.00 96.44 93 PRO A O 1
ATOM 695 N N . ALA A 1 94 ? 0.573 -10.576 -25.546 1.00 96.62 94 ALA A N 1
ATOM 696 C CA . ALA A 1 94 ? 0.646 -12.038 -25.574 1.00 96.62 94 ALA A CA 1
ATOM 697 C C . ALA A 1 94 ? 1.964 -12.503 -26.206 1.00 96.62 94 ALA A C 1
ATOM 699 O O . ALA A 1 94 ? 2.638 -13.394 -25.680 1.00 96.62 94 ALA A O 1
ATOM 700 N N . THR A 1 95 ? 2.372 -11.837 -27.287 1.00 96.94 95 THR A N 1
ATOM 701 C CA . THR A 1 95 ? 3.657 -12.082 -27.953 1.00 96.94 95 THR A CA 1
ATOM 702 C C . THR A 1 95 ? 4.830 -11.752 -27.030 1.00 96.94 95 THR A C 1
ATOM 704 O O . THR A 1 95 ? 5.748 -12.559 -26.872 1.00 96.94 95 THR A O 1
ATOM 707 N N . VAL A 1 96 ? 4.771 -10.605 -26.348 1.00 97.12 96 VAL A N 1
ATOM 708 C CA . VAL A 1 96 ? 5.788 -10.191 -25.374 1.00 97.12 96 VAL A CA 1
ATOM 709 C C . VAL A 1 96 ? 5.873 -11.180 -24.213 1.00 97.12 96 VAL A C 1
ATOM 711 O O . VAL A 1 96 ? 6.975 -11.572 -23.834 1.00 97.12 96 VAL A O 1
ATOM 714 N N . ARG A 1 97 ? 4.739 -11.650 -23.674 1.00 96.50 97 ARG A N 1
ATOM 715 C CA . ARG A 1 97 ? 4.717 -12.688 -22.630 1.00 96.50 97 ARG A CA 1
ATOM 716 C C . ARG A 1 97 ? 5.407 -13.969 -23.095 1.00 96.50 97 ARG A C 1
ATOM 718 O O . ARG A 1 97 ? 6.219 -14.518 -22.351 1.00 96.50 97 ARG A O 1
ATOM 725 N N . ALA A 1 98 ? 5.109 -14.440 -24.305 1.00 96.31 98 ALA A N 1
ATOM 726 C CA . ALA A 1 98 ? 5.740 -15.638 -24.853 1.00 96.31 98 ALA A CA 1
ATOM 727 C C . ALA A 1 98 ? 7.264 -15.468 -24.982 1.00 96.31 98 ALA A C 1
ATOM 729 O O . ALA A 1 98 ? 8.018 -16.365 -24.607 1.00 96.31 98 ALA A O 1
ATOM 730 N N . ALA A 1 99 ? 7.722 -14.296 -25.432 1.00 96.06 99 ALA A N 1
ATOM 731 C CA . ALA A 1 99 ? 9.142 -13.988 -25.558 1.00 96.06 99 ALA A CA 1
ATOM 732 C C . ALA A 1 99 ? 9.847 -13.831 -24.199 1.00 96.06 99 ALA A C 1
ATOM 734 O O . ALA A 1 99 ? 10.962 -14.325 -24.032 1.00 96.06 99 ALA A O 1
ATOM 735 N N . LEU A 1 100 ? 9.225 -13.156 -23.227 1.00 95.31 100 LEU A N 1
ATOM 736 C CA . LEU A 1 100 ? 9.775 -12.912 -21.888 1.00 95.31 100 LEU A CA 1
ATOM 737 C C . LEU A 1 100 ? 9.839 -14.195 -21.043 1.00 95.31 100 LEU A C 1
ATOM 739 O O . LEU A 1 100 ? 10.756 -14.367 -20.240 1.00 95.31 100 LEU A O 1
ATOM 743 N N . GLY A 1 101 ? 8.881 -15.100 -21.247 1.00 93.69 101 GLY A N 1
ATOM 744 C CA . GLY A 1 101 ? 8.699 -16.313 -20.463 1.00 93.69 101 GLY A CA 1
ATOM 745 C C . GLY A 1 101 ? 7.720 -16.135 -19.298 1.00 93.69 101 GLY A C 1
ATOM 746 O O . GLY A 1 101 ? 7.227 -15.045 -18.999 1.00 93.69 101 GLY A O 1
ATOM 747 N N . ALA A 1 102 ? 7.422 -17.249 -18.628 1.00 90.50 102 ALA A N 1
ATOM 748 C CA . ALA A 1 102 ? 6.375 -17.311 -17.607 1.00 90.50 102 ALA A CA 1
ATOM 749 C C . ALA A 1 102 ? 6.805 -16.832 -16.207 1.00 90.50 102 ALA A C 1
ATOM 751 O O . ALA A 1 102 ? 5.948 -16.642 -15.354 1.00 90.50 102 ALA A O 1
ATOM 752 N N . GLN A 1 103 ? 8.110 -16.696 -15.939 1.00 92.69 103 GLN A N 1
ATOM 753 C CA . GLN A 1 103 ? 8.621 -16.361 -14.599 1.00 92.69 103 GLN A CA 1
ATOM 754 C C . GLN A 1 103 ? 8.780 -14.853 -14.339 1.00 92.69 103 GLN A C 1
ATOM 756 O O . GLN A 1 103 ? 8.442 -14.431 -13.229 1.00 92.69 103 GLN A O 1
ATOM 761 N N . PRO A 1 104 ? 9.314 -14.035 -15.275 1.00 96.25 104 PRO A N 1
ATOM 762 C CA . PRO A 1 104 ? 9.457 -12.602 -15.036 1.00 96.25 104 PRO A CA 1
ATOM 763 C C . PRO A 1 104 ? 8.101 -11.892 -15.025 1.00 96.25 104 PRO A C 1
ATOM 765 O O . PRO A 1 104 ? 7.171 -12.285 -15.734 1.00 96.25 104 PRO A O 1
ATOM 768 N N . ILE A 1 105 ? 8.011 -10.816 -14.249 1.00 97.69 105 ILE A N 1
ATOM 769 C CA . ILE A 1 105 ? 6.807 -9.990 -14.140 1.00 97.69 105 ILE A CA 1
ATOM 770 C C . ILE A 1 105 ? 6.578 -9.245 -15.461 1.00 97.69 105 ILE A C 1
ATOM 772 O O . ILE A 1 105 ? 7.513 -8.659 -16.002 1.00 97.69 105 ILE A O 1
ATOM 776 N N . LEU A 1 106 ? 5.340 -9.199 -15.953 1.00 97.81 106 LEU A N 1
ATOM 777 C CA . LEU A 1 106 ? 4.941 -8.350 -17.078 1.00 97.81 106 LEU A CA 1
ATOM 778 C C . LEU A 1 106 ? 3.933 -7.291 -16.630 1.00 97.81 106 LEU A C 1
ATOM 780 O O . LEU A 1 106 ? 2.823 -7.611 -16.203 1.00 97.81 106 LEU A O 1
ATOM 784 N N . GLY A 1 107 ? 4.317 -6.027 -16.768 1.00 97.75 107 GLY A N 1
ATOM 785 C CA . GLY A 1 107 ? 3.450 -4.868 -16.615 1.00 97.75 107 GLY A CA 1
ATOM 786 C C . GLY A 1 107 ? 2.956 -4.345 -17.954 1.00 97.75 107 GLY A C 1
ATOM 787 O O . GLY A 1 107 ? 3.734 -4.267 -18.902 1.00 97.75 107 GLY A O 1
ATOM 788 N N . VAL A 1 108 ? 1.690 -3.931 -18.024 1.00 97.75 108 VAL A N 1
ATOM 789 C CA . VAL A 1 108 ? 1.123 -3.338 -19.246 1.00 97.75 108 VAL A CA 1
ATOM 790 C C . VAL A 1 108 ? 0.468 -1.991 -18.959 1.00 97.75 108 VAL A C 1
ATOM 792 O O . VAL A 1 108 ? -0.419 -1.876 -18.109 1.00 97.75 108 VAL A O 1
ATOM 795 N N . SER A 1 109 ? 0.855 -0.966 -19.718 1.00 96.31 109 SER A N 1
ATOM 796 C CA . SER A 1 109 ? 0.152 0.316 -19.736 1.00 96.31 109 SER A CA 1
ATOM 797 C C . SER A 1 109 ? -1.228 0.180 -20.392 1.00 96.31 109 SER A C 1
ATOM 799 O O . SER A 1 109 ? -1.358 -0.187 -21.564 1.00 96.31 109 SER A O 1
ATOM 801 N N . CYS A 1 110 ? -2.267 0.514 -19.631 1.00 96.06 110 CYS A N 1
ATOM 802 C CA . CYS A 1 110 ? -3.674 0.517 -20.032 1.00 96.06 110 CYS A CA 1
ATOM 803 C C . CYS A 1 110 ? -4.255 1.930 -20.200 1.00 96.06 110 CYS A C 1
ATOM 805 O O . CYS A 1 110 ? -5.355 2.071 -20.728 1.00 96.06 110 CYS A O 1
ATOM 807 N N . TYR A 1 111 ? -3.503 2.974 -19.831 1.00 93.06 111 TYR A N 1
ATOM 808 C CA . TYR A 1 111 ? -3.917 4.378 -19.957 1.00 93.06 111 TYR A CA 1
ATOM 809 C C . TYR A 1 111 ? -5.237 4.641 -19.210 1.00 93.06 111 TYR A C 1
ATOM 811 O O . TYR A 1 111 ? -5.320 4.335 -18.031 1.00 93.06 111 TYR A O 1
ATOM 819 N N . ASP A 1 112 ? -6.266 5.201 -19.827 1.00 93.12 112 ASP A N 1
ATOM 820 C CA . ASP A 1 112 ? -7.602 5.361 -19.233 1.00 93.12 112 ASP A CA 1
ATOM 821 C C . ASP A 1 112 ? -8.576 4.224 -19.604 1.00 93.12 112 ASP A C 1
ATOM 823 O O . ASP A 1 112 ? -9.753 4.266 -19.250 1.00 93.12 112 ASP A O 1
ATOM 827 N N . SER A 1 113 ? -8.105 3.179 -20.292 1.00 96.00 113 SER A N 1
ATOM 828 C CA . SER A 1 113 ? -8.964 2.125 -20.832 1.00 96.00 113 SER A CA 1
ATOM 829 C C . SER A 1 113 ? -9.058 0.917 -19.900 1.00 96.00 113 SER A C 1
ATOM 831 O O . SER A 1 113 ? -8.142 0.096 -19.796 1.00 96.00 113 SER A O 1
ATOM 833 N N . PHE A 1 114 ? -10.221 0.755 -19.263 1.00 96.19 114 PHE A N 1
ATOM 834 C CA . PHE A 1 114 ? -10.538 -0.466 -18.516 1.00 96.19 114 PHE A CA 1
ATOM 835 C C . PHE A 1 114 ? -10.698 -1.690 -19.429 1.00 96.19 114 PHE A C 1
ATOM 837 O O . PHE A 1 114 ? -10.362 -2.802 -19.035 1.00 96.19 114 PHE A O 1
ATOM 844 N N . GLU A 1 115 ? -11.175 -1.491 -20.658 1.00 96.50 115 GLU A N 1
ATOM 845 C CA . GLU A 1 115 ? -11.296 -2.557 -21.656 1.00 96.50 115 GLU A CA 1
ATOM 846 C C . GLU A 1 115 ? -9.927 -3.154 -21.995 1.00 96.50 115 GLU A C 1
ATOM 848 O O . GLU A 1 115 ? -9.758 -4.372 -21.956 1.00 96.50 115 GLU A O 1
ATOM 853 N N . ARG A 1 116 ? -8.912 -2.305 -22.212 1.00 95.81 116 ARG A N 1
ATOM 854 C CA . ARG A 1 116 ? -7.531 -2.759 -22.417 1.00 95.81 116 ARG A CA 1
ATOM 855 C C . ARG A 1 116 ? -7.010 -3.543 -21.214 1.00 95.81 116 ARG A C 1
ATOM 857 O O . ARG A 1 116 ? -6.343 -4.554 -21.409 1.00 95.81 116 ARG A O 1
ATOM 864 N N . ALA A 1 117 ? -7.335 -3.114 -19.993 1.00 96.81 117 ALA A N 1
ATOM 865 C CA . ALA A 1 117 ? -6.956 -3.845 -18.785 1.00 96.81 117 ALA A CA 1
ATOM 866 C C . ALA A 1 117 ? -7.592 -5.245 -18.730 1.00 96.81 117 ALA A C 1
ATOM 868 O O . ALA A 1 117 ? -6.906 -6.217 -18.421 1.00 96.81 117 ALA A O 1
ATOM 869 N N . LEU A 1 118 ? -8.874 -5.371 -19.091 1.00 97.12 118 LEU A N 1
ATOM 870 C CA . LEU A 1 118 ? -9.543 -6.672 -19.185 1.00 97.12 118 LEU A CA 1
ATOM 871 C C . LEU A 1 118 ? -8.945 -7.559 -20.282 1.00 97.12 118 LEU A C 1
ATOM 873 O O . LEU A 1 118 ? -8.782 -8.755 -20.056 1.00 97.12 118 LEU A O 1
ATOM 877 N N . ALA A 1 119 ? -8.580 -6.987 -21.432 1.00 96.50 119 ALA A N 1
ATOM 878 C CA . ALA A 1 119 ? -7.996 -7.729 -22.550 1.00 96.50 119 ALA A CA 1
ATOM 879 C C . ALA A 1 119 ? -6.640 -8.374 -22.208 1.00 96.50 119 ALA A C 1
ATOM 881 O O . ALA A 1 119 ? -6.296 -9.414 -22.761 1.00 96.50 119 ALA A O 1
ATOM 882 N N . VAL A 1 120 ? -5.881 -7.789 -21.275 1.00 96.56 120 VAL A N 1
ATOM 883 C CA . VAL A 1 120 ? -4.588 -8.334 -20.818 1.00 96.56 120 VAL A CA 1
ATOM 884 C C . VAL A 1 120 ? -4.687 -9.119 -19.511 1.00 96.56 120 VAL A C 1
ATOM 886 O O . VAL A 1 120 ? -3.668 -9.556 -18.965 1.00 96.56 120 VAL A O 1
ATOM 889 N N . ARG A 1 121 ? -5.903 -9.328 -18.993 1.00 94.81 121 ARG A N 1
ATOM 890 C CA . ARG A 1 121 ? -6.136 -10.112 -17.779 1.00 94.81 121 ARG A CA 1
ATOM 891 C C . ARG A 1 121 ? -5.684 -11.555 -18.005 1.00 94.81 121 ARG A C 1
ATOM 893 O O . ARG A 1 121 ? -6.153 -12.229 -18.913 1.00 94.81 121 ARG A O 1
ATOM 900 N N . GLY A 1 122 ? -4.774 -12.032 -17.158 1.00 92.00 122 GLY A N 1
ATOM 901 C CA . GLY A 1 122 ? -4.163 -13.361 -17.290 1.00 92.00 122 GLY A CA 1
ATOM 902 C C . GLY A 1 122 ? -2.903 -13.399 -18.163 1.00 92.00 122 GLY A C 1
ATOM 903 O O . GLY A 1 122 ? -2.219 -14.417 -18.176 1.00 92.00 122 GLY A O 1
ATOM 904 N N . ILE A 1 123 ? -2.561 -12.295 -18.838 1.00 95.56 123 ILE A N 1
ATOM 905 C CA . ILE A 1 123 ? -1.294 -12.119 -19.567 1.00 95.56 123 ILE A CA 1
ATOM 906 C C . ILE A 1 123 ? -0.337 -11.249 -18.741 1.00 95.56 123 ILE A C 1
ATOM 908 O O . ILE A 1 123 ? 0.825 -11.613 -18.518 1.00 95.56 123 ILE A O 1
ATOM 912 N N . ALA A 1 124 ? -0.841 -10.100 -18.284 1.00 96.62 124 ALA A N 1
ATOM 913 C CA . ALA A 1 124 ? -0.124 -9.149 -17.449 1.00 96.62 124 ALA A CA 1
ATOM 914 C C . ALA A 1 124 ? -0.243 -9.519 -15.964 1.00 96.62 124 ALA A C 1
ATOM 916 O O . ALA A 1 124 ? -1.321 -9.875 -15.484 1.00 96.62 124 ALA A O 1
ATOM 917 N N . ASP A 1 125 ? 0.859 -9.381 -15.229 1.00 97.00 125 ASP A N 1
ATOM 918 C CA . ASP A 1 125 ? 0.888 -9.548 -13.772 1.00 97.00 125 ASP A CA 1
ATOM 919 C C . ASP A 1 125 ? 0.398 -8.289 -13.047 1.00 97.00 125 ASP A C 1
ATOM 921 O O . ASP A 1 125 ? -0.121 -8.369 -11.932 1.00 97.00 125 ASP A O 1
ATOM 925 N N . TYR A 1 126 ? 0.550 -7.123 -13.679 1.00 97.00 126 TYR A N 1
ATOM 926 C CA . TYR A 1 126 ? -0.057 -5.871 -13.243 1.00 97.00 126 TYR A CA 1
ATOM 927 C C . TYR A 1 126 ? -0.367 -4.957 -14.432 1.00 97.00 126 TYR A C 1
ATOM 929 O O . TYR A 1 126 ? 0.237 -5.053 -15.503 1.00 97.00 126 TYR A O 1
ATOM 937 N N . VAL A 1 127 ? -1.295 -4.029 -14.224 1.00 97.00 127 VAL A N 1
ATOM 938 C CA . VAL A 1 127 ? -1.643 -2.986 -15.193 1.00 97.00 127 VAL A CA 1
ATOM 939 C C . VAL A 1 127 ? -1.304 -1.611 -14.632 1.00 97.00 127 VAL A C 1
ATOM 941 O O . VAL A 1 127 ? -1.441 -1.375 -13.434 1.00 97.00 127 VAL A O 1
ATOM 944 N N . ALA A 1 128 ? -0.864 -0.690 -15.483 1.00 95.50 128 ALA A N 1
ATOM 945 C CA . ALA A 1 128 ? -0.711 0.715 -15.119 1.00 95.50 128 ALA A CA 1
ATOM 946 C C . ALA A 1 128 ? -1.734 1.551 -15.883 1.00 95.50 128 ALA A C 1
ATOM 948 O O . ALA A 1 128 ? -1.794 1.492 -17.112 1.00 95.50 128 ALA A O 1
ATOM 949 N N . PHE A 1 129 ? -2.541 2.329 -15.171 1.00 93.88 129 PHE A N 1
ATOM 950 C CA . PHE A 1 129 ? -3.387 3.327 -15.819 1.00 93.88 129 PHE A CA 1
ATOM 951 C C . PHE A 1 129 ? -2.585 4.614 -16.073 1.00 93.88 129 PHE A C 1
ATOM 953 O O . PHE A 1 129 ? -1.447 4.744 -15.634 1.00 93.88 129 PHE A O 1
ATOM 960 N N . GLY A 1 130 ? -3.142 5.527 -16.862 1.00 86.75 130 GLY A N 1
ATOM 961 C CA . GLY A 1 130 ? -2.523 6.790 -17.255 1.00 86.75 130 GLY A CA 1
ATOM 962 C C . GLY A 1 130 ? -2.253 7.720 -16.072 1.00 86.75 130 GLY A C 1
ATOM 963 O O . GLY A 1 130 ? -2.382 7.346 -14.909 1.00 86.75 130 GLY A O 1
ATOM 964 N N . SER A 1 131 ? -1.891 8.965 -16.376 1.00 90.50 131 SER A N 1
ATOM 965 C CA . SER A 1 131 ? -1.557 9.950 -15.348 1.00 90.50 131 SER A CA 1
ATOM 966 C C . SER A 1 131 ? -2.749 10.169 -14.415 1.00 90.50 131 SER A C 1
ATOM 968 O O . SER A 1 131 ? -3.829 10.510 -14.897 1.00 90.50 131 SER A O 1
ATOM 970 N N . VAL A 1 132 ? -2.561 10.032 -13.099 1.00 92.50 132 VAL A N 1
ATOM 971 C CA . VAL A 1 132 ? -3.628 10.232 -12.093 1.00 92.50 132 VAL A CA 1
ATOM 972 C C . VAL A 1 132 ? -3.695 11.661 -11.563 1.00 92.50 132 VAL A C 1
ATOM 974 O O . VAL A 1 132 ? -4.778 12.138 -11.249 1.00 92.50 132 VAL A O 1
ATOM 977 N N . PHE A 1 133 ? -2.596 12.421 -11.632 1.00 90.31 133 PHE A N 1
ATOM 978 C CA . PHE A 1 133 ? -2.531 13.883 -11.438 1.00 90.31 133 PHE A CA 1
ATOM 979 C C . PHE A 1 133 ? -1.752 14.580 -12.560 1.00 90.31 133 PHE A C 1
ATOM 981 O O . PHE A 1 133 ? -1.074 13.918 -13.354 1.00 90.31 133 PHE A O 1
ATOM 988 N N . VAL A 1 134 ? -1.930 15.895 -12.695 1.00 83.81 134 VAL A N 1
ATOM 989 C CA . VAL A 1 134 ? -1.200 16.690 -13.692 1.00 83.81 134 VAL A CA 1
ATOM 990 C C . VAL A 1 134 ? 0.293 16.594 -13.385 1.00 83.81 134 VAL A C 1
ATOM 992 O O . VAL A 1 134 ? 0.697 16.621 -12.227 1.00 83.81 134 VAL A O 1
ATOM 995 N N . SER A 1 135 ? 1.121 16.449 -14.417 1.00 74.44 135 SER A N 1
ATOM 996 C CA . SER A 1 135 ? 2.567 16.327 -14.258 1.00 74.44 135 SER A CA 1
ATOM 997 C C . SER A 1 135 ? 3.299 17.209 -15.256 1.00 74.44 135 SER A C 1
ATOM 999 O O . SER A 1 135 ? 2.970 17.213 -16.441 1.00 74.44 135 SER A O 1
ATOM 1001 N N . ALA A 1 136 ? 4.349 17.883 -14.785 1.00 71.69 136 ALA A N 1
ATOM 1002 C CA . ALA A 1 136 ? 5.279 18.617 -15.638 1.00 71.69 136 ALA A CA 1
ATOM 1003 C C . ALA A 1 136 ? 6.112 17.695 -16.554 1.00 71.69 136 ALA A C 1
ATOM 1005 O O . ALA A 1 136 ? 6.600 18.142 -17.585 1.00 71.69 136 ALA A O 1
ATOM 1006 N N . VAL A 1 137 ? 6.249 16.404 -16.216 1.00 71.56 137 VAL A N 1
ATOM 1007 C CA . VAL A 1 137 ? 7.070 15.441 -16.977 1.00 71.56 137 VAL A CA 1
ATOM 1008 C C . VAL A 1 137 ? 6.402 15.047 -18.300 1.00 71.56 137 VAL A C 1
ATOM 1010 O O . VAL A 1 137 ? 7.080 14.850 -19.305 1.00 71.56 137 VAL A O 1
ATOM 1013 N N . LYS A 1 138 ? 5.068 14.920 -18.315 1.00 70.19 138 LYS A N 1
ATOM 1014 C CA . LYS A 1 138 ? 4.273 14.618 -19.519 1.00 70.19 138 LYS A CA 1
ATOM 1015 C C . LYS A 1 138 ? 2.926 15.354 -19.471 1.00 70.19 138 LYS A C 1
ATOM 1017 O O . LYS A 1 138 ? 1.923 14.741 -19.105 1.00 70.19 138 LYS A O 1
ATOM 1022 N N . PRO A 1 139 ? 2.872 16.636 -19.871 1.00 66.44 139 PRO A N 1
ATOM 1023 C CA . PRO A 1 139 ? 1.647 17.439 -19.792 1.00 66.44 139 PRO A CA 1
ATOM 1024 C C . PRO A 1 139 ? 0.478 16.870 -20.612 1.00 66.44 139 PRO A C 1
ATOM 1026 O O . P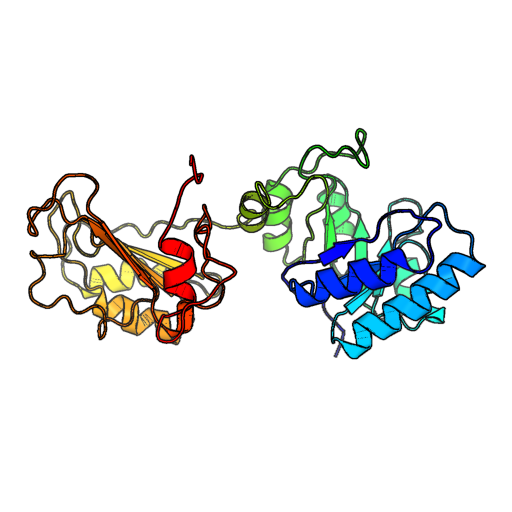RO A 1 139 ? -0.671 16.976 -20.201 1.00 66.44 139 PRO A O 1
ATOM 1029 N N . GLY A 1 140 ? 0.769 16.219 -21.746 1.00 73.12 140 GLY A N 1
ATOM 1030 C CA . GLY A 1 140 ? -0.228 15.589 -22.624 1.00 73.12 140 GLY A CA 1
ATOM 1031 C C . GLY A 1 140 ? -0.575 14.138 -22.276 1.00 73.12 140 GLY A C 1
ATOM 1032 O O . GLY A 1 140 ? -1.139 13.431 -23.109 1.00 73.12 140 GLY A O 1
ATOM 1033 N N . ALA A 1 141 ? -0.185 13.642 -21.098 1.00 78.06 141 ALA A N 1
ATOM 1034 C CA . ALA A 1 141 ? -0.490 12.270 -20.713 1.00 78.06 141 ALA A CA 1
ATOM 1035 C C . ALA A 1 141 ? -2.000 12.065 -20.518 1.00 78.06 141 ALA A C 1
ATOM 1037 O O . ALA A 1 141 ? -2.673 12.860 -19.860 1.00 78.06 141 ALA A O 1
ATOM 1038 N N . VAL A 1 142 ? -2.508 10.946 -21.041 1.00 84.12 142 VAL A N 1
ATOM 1039 C CA . VAL A 1 142 ? -3.896 10.508 -20.845 1.00 84.12 142 VAL A CA 1
ATOM 1040 C C . VAL A 1 142 ? -4.212 10.442 -19.349 1.00 84.12 142 VAL A C 1
ATOM 1042 O O . VAL A 1 142 ? -3.441 9.869 -18.573 1.00 84.12 142 VAL A O 1
ATOM 1045 N N . ARG A 1 143 ? -5.335 11.047 -18.954 1.00 89.88 143 ARG A N 1
ATOM 1046 C CA . ARG A 1 143 ? -5.777 11.175 -17.562 1.00 89.88 143 ARG A CA 1
ATOM 1047 C C . ARG A 1 143 ? -6.589 9.953 -17.156 1.00 89.88 143 ARG A C 1
ATOM 1049 O O . ARG A 1 143 ? -7.630 9.696 -17.745 1.00 89.88 143 ARG A O 1
ATOM 1056 N N . ALA A 1 144 ? -6.142 9.235 -16.133 1.00 91.62 144 ALA A N 1
ATOM 1057 C CA . ALA A 1 144 ? -6.870 8.095 -15.591 1.00 91.62 144 ALA A CA 1
ATOM 1058 C C . ALA A 1 144 ? -7.647 8.489 -14.323 1.00 91.62 144 ALA A C 1
ATOM 1060 O O . ALA A 1 144 ? -7.026 8.914 -13.344 1.00 91.62 144 ALA A O 1
ATOM 1061 N N . PRO A 1 145 ? -8.983 8.330 -14.298 1.00 92.69 145 PRO A N 1
ATOM 1062 C CA . PRO A 1 145 ? -9.771 8.504 -13.081 1.00 92.69 145 PRO A CA 1
ATOM 1063 C C . PRO A 1 145 ? -9.387 7.486 -11.998 1.00 92.69 145 PRO A C 1
ATOM 1065 O O . PRO A 1 145 ? -9.192 6.304 -12.292 1.00 92.69 145 PRO A O 1
ATOM 1068 N N . LEU A 1 146 ? -9.358 7.913 -10.728 1.00 91.69 146 LEU A N 1
ATOM 1069 C CA . LEU A 1 146 ? -9.032 7.032 -9.593 1.00 91.69 146 LEU A CA 1
ATOM 1070 C C . LEU A 1 146 ? -10.014 5.851 -9.435 1.00 91.69 146 LEU A C 1
ATOM 1072 O O . LEU A 1 146 ? -9.663 4.806 -8.889 1.00 91.69 146 LEU A O 1
ATOM 1076 N N . GLU A 1 147 ? -11.232 5.970 -9.961 1.00 91.94 147 GLU A N 1
ATOM 1077 C CA . GLU A 1 147 ? -12.235 4.898 -9.955 1.00 91.94 147 GLU A CA 1
ATOM 1078 C C . GLU A 1 147 ? -11.783 3.641 -10.721 1.00 91.94 147 GLU A C 1
ATOM 1080 O O . GLU A 1 147 ? -12.188 2.526 -10.380 1.00 91.94 147 GLU A O 1
ATOM 1085 N N . LEU A 1 148 ? -10.895 3.784 -11.717 1.00 93.94 148 LEU A N 1
ATOM 1086 C CA . LEU A 1 148 ? -10.362 2.650 -12.480 1.00 93.94 148 LEU A CA 1
ATOM 1087 C C . LEU A 1 148 ? -9.598 1.657 -11.597 1.00 93.94 148 LEU A C 1
ATOM 1089 O O . LEU A 1 148 ? -9.653 0.453 -11.844 1.00 93.94 148 LEU A O 1
ATOM 1093 N N . PHE A 1 149 ? -8.936 2.133 -10.540 1.00 92.69 149 PHE A N 1
ATOM 1094 C CA . PHE A 1 149 ? -8.194 1.281 -9.608 1.00 92.69 149 PHE A CA 1
ATOM 1095 C C . PHE A 1 149 ? -9.134 0.426 -8.753 1.00 92.69 149 PHE A C 1
ATOM 1097 O O . PHE A 1 149 ? -8.862 -0.756 -8.543 1.00 92.69 149 PHE A O 1
ATOM 1104 N N . GLY A 1 150 ? -10.281 0.981 -8.343 1.00 90.38 150 GLY A N 1
ATOM 1105 C CA . GLY A 1 150 ? -11.339 0.223 -7.672 1.00 90.38 150 GLY A CA 1
ATOM 1106 C C . GLY A 1 150 ? -11.902 -0.882 -8.567 1.00 90.38 150 GLY A C 1
ATOM 1107 O O . GLY A 1 150 ? -11.939 -2.044 -8.165 1.00 90.38 150 GLY A O 1
ATOM 1108 N N . ARG A 1 151 ? -12.230 -0.548 -9.822 1.00 92.81 151 ARG A N 1
ATOM 1109 C CA . A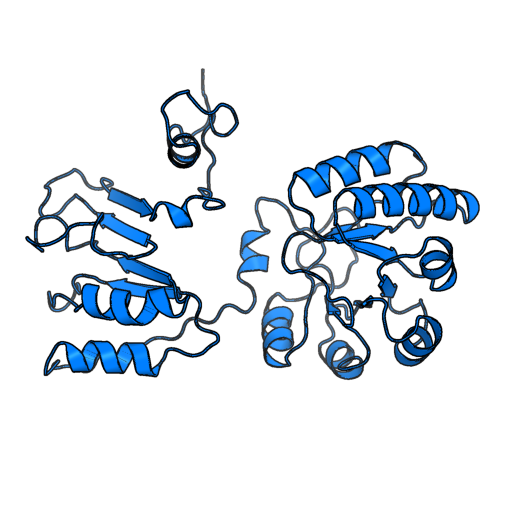RG A 1 151 ? -12.709 -1.523 -10.819 1.00 92.81 151 ARG A CA 1
ATOM 1110 C C . ARG A 1 151 ? -11.678 -2.614 -11.110 1.00 92.81 151 ARG A C 1
ATOM 1112 O O . ARG A 1 151 ? -12.030 -3.786 -11.234 1.00 92.81 151 ARG A O 1
ATOM 1119 N N . ALA A 1 152 ? -10.400 -2.251 -11.217 1.00 92.50 152 ALA A N 1
ATOM 1120 C CA . ALA A 1 152 ? -9.329 -3.214 -11.456 1.00 92.50 152 ALA A CA 1
ATOM 1121 C C . ALA A 1 152 ? -9.155 -4.173 -10.276 1.00 92.50 152 ALA A C 1
ATOM 1123 O O . ALA A 1 152 ? -9.043 -5.383 -10.482 1.00 92.50 152 ALA A O 1
ATOM 1124 N N . HIS A 1 153 ? -9.220 -3.648 -9.051 1.00 88.62 153 HIS A N 1
ATOM 1125 C CA . HIS A 1 153 ? -9.205 -4.458 -7.841 1.00 88.62 153 HIS A CA 1
ATOM 1126 C C . HIS A 1 153 ? -10.393 -5.434 -7.786 1.00 88.62 153 HIS A C 1
ATOM 1128 O O . HIS A 1 153 ? -10.201 -6.612 -7.491 1.00 88.62 153 HIS A O 1
ATOM 1134 N N . GLU A 1 154 ? -11.607 -4.986 -8.123 1.00 89.62 154 GLU A N 1
ATOM 1135 C CA . GLU A 1 154 ? -12.803 -5.844 -8.191 1.00 89.62 154 GLU A CA 1
ATOM 1136 C C . GLU A 1 154 ? -12.685 -6.955 -9.243 1.00 89.62 154 GLU A C 1
ATOM 1138 O O . GLU A 1 154 ? -13.140 -8.074 -9.013 1.00 89.62 154 GLU A O 1
ATOM 1143 N N . ALA A 1 155 ? -12.003 -6.690 -10.359 1.00 91.50 155 ALA A N 1
ATOM 1144 C CA . ALA A 1 155 ? -11.680 -7.694 -11.372 1.00 91.50 155 ALA A CA 1
ATOM 1145 C C . ALA A 1 155 ? -10.507 -8.625 -10.978 1.00 91.50 155 ALA A C 1
ATOM 1147 O O . ALA A 1 155 ? -10.116 -9.500 -11.759 1.00 91.50 155 ALA A O 1
ATOM 1148 N N . GLY A 1 156 ? -9.940 -8.470 -9.777 1.00 90.00 156 GLY A N 1
ATOM 1149 C CA . GLY A 1 156 ? -8.821 -9.273 -9.278 1.00 90.00 156 GLY A CA 1
ATOM 1150 C C . GLY A 1 156 ? -7.476 -8.943 -9.931 1.00 90.00 156 GLY A C 1
ATOM 1151 O O . GLY A 1 156 ? -6.584 -9.788 -9.938 1.00 90.00 156 GLY A O 1
ATOM 1152 N N . MET A 1 157 ? -7.331 -7.747 -10.508 1.00 92.69 157 MET A N 1
ATOM 1153 C CA . MET A 1 157 ? -6.094 -7.279 -11.135 1.00 92.69 157 MET A CA 1
ATOM 1154 C C . MET A 1 157 ? -5.270 -6.434 -10.159 1.00 92.69 157 MET A C 1
ATOM 1156 O O . MET A 1 157 ? -5.814 -5.694 -9.338 1.00 92.69 157 MET A O 1
ATOM 1160 N N . HIS A 1 158 ? -3.944 -6.511 -10.276 1.00 92.81 158 HIS A N 1
ATOM 1161 C CA . HIS A 1 158 ? -3.037 -5.592 -9.595 1.00 92.81 158 HIS A CA 1
ATOM 1162 C C . HIS A 1 158 ? -2.872 -4.338 -10.461 1.00 92.81 158 HIS A C 1
ATOM 1164 O O . HIS A 1 158 ? -2.419 -4.439 -11.600 1.00 92.81 158 HIS A O 1
ATOM 1170 N N . ALA A 1 159 ? -3.240 -3.166 -9.941 1.00 94.06 159 ALA A N 1
ATOM 1171 C CA . ALA A 1 159 ? -3.133 -1.900 -10.662 1.00 94.06 159 ALA A CA 1
ATOM 1172 C C . ALA A 1 159 ? -2.109 -0.967 -10.002 1.00 94.06 159 ALA A C 1
ATOM 1174 O O . ALA A 1 159 ? -2.099 -0.817 -8.782 1.00 94.06 159 ALA A O 1
ATOM 1175 N N . VAL A 1 160 ? -1.272 -0.328 -10.817 1.00 94.19 160 VAL A N 1
ATOM 1176 C CA . VAL A 1 160 ? -0.253 0.645 -10.404 1.00 94.19 160 VAL A CA 1
ATOM 1177 C C . VAL A 1 160 ? -0.663 2.030 -10.884 1.00 94.19 160 VAL A C 1
ATOM 1179 O O . VAL A 1 160 ? -0.954 2.229 -12.065 1.00 94.19 160 VAL A O 1
ATOM 1182 N N . ALA A 1 161 ? -0.692 2.990 -9.964 1.00 93.50 161 ALA A N 1
ATOM 1183 C CA . ALA A 1 161 ? -0.944 4.388 -10.279 1.00 93.50 161 ALA A CA 1
ATOM 1184 C C . ALA A 1 161 ? 0.360 5.112 -10.618 1.00 93.50 161 ALA A C 1
ATOM 1186 O O . ALA A 1 161 ? 1.400 4.861 -10.011 1.00 93.50 161 ALA A O 1
ATOM 1187 N N . ILE A 1 162 ? 0.294 6.034 -11.573 1.00 92.31 162 ILE A N 1
ATOM 1188 C CA . ILE A 1 162 ? 1.440 6.821 -12.020 1.00 92.31 162 ILE A CA 1
ATOM 1189 C C . ILE A 1 162 ? 0.983 8.216 -12.446 1.00 92.31 162 ILE A C 1
ATOM 1191 O O . ILE A 1 162 ? -0.167 8.417 -12.826 1.00 92.31 162 ILE A O 1
ATOM 1195 N N . GLY A 1 163 ? 1.904 9.178 -12.413 1.00 90.38 163 GLY A N 1
ATOM 1196 C CA . GLY A 1 163 ? 1.735 10.497 -13.016 1.00 90.38 163 GLY A CA 1
ATOM 1197 C C . GLY A 1 163 ? 1.229 11.551 -12.036 1.00 90.38 163 GLY A C 1
ATOM 1198 O O . GLY A 1 163 ? 0.092 11.490 -11.578 1.00 90.38 163 GLY A O 1
ATOM 1199 N N . GLY A 1 164 ? 2.100 12.520 -11.738 1.00 88.56 164 GLY A N 1
ATOM 1200 C CA . GLY A 1 164 ? 1.815 13.666 -10.865 1.00 88.56 164 GLY A CA 1
ATOM 1201 C C . GLY A 1 164 ? 1.648 13.323 -9.379 1.00 88.56 164 GLY A C 1
ATOM 1202 O O . GLY A 1 164 ? 1.100 14.127 -8.634 1.00 88.56 164 GLY A O 1
ATOM 1203 N N . ILE A 1 165 ? 2.081 12.133 -8.953 1.00 91.12 165 ILE A N 1
ATOM 1204 C CA . ILE A 1 165 ? 1.989 11.700 -7.555 1.00 91.12 165 ILE A CA 1
ATOM 1205 C C . ILE A 1 165 ? 3.158 12.284 -6.759 1.00 91.12 165 ILE A C 1
ATOM 1207 O O . ILE A 1 165 ? 4.314 12.114 -7.151 1.00 91.12 165 ILE A O 1
ATOM 1211 N N . ASP A 1 166 ? 2.854 12.911 -5.627 1.00 88.12 166 ASP A N 1
ATOM 1212 C CA . ASP A 1 166 ? 3.818 13.431 -4.659 1.00 88.12 166 ASP A CA 1
ATOM 1213 C C . ASP A 1 166 ? 3.362 13.160 -3.212 1.00 88.12 166 ASP A C 1
ATOM 1215 O O . ASP A 1 166 ? 2.329 12.534 -2.965 1.00 88.12 166 ASP A O 1
ATOM 1219 N N . ALA A 1 167 ? 4.148 13.613 -2.233 1.00 83.56 167 ALA A N 1
ATOM 1220 C CA . ALA A 1 167 ? 3.846 13.409 -0.816 1.00 83.56 167 ALA A CA 1
ATOM 1221 C C . ALA A 1 167 ? 2.526 14.066 -0.362 1.00 83.56 167 ALA A C 1
ATOM 1223 O O . ALA A 1 167 ? 1.907 13.588 0.589 1.00 83.56 167 ALA A O 1
ATOM 1224 N N . GLY A 1 168 ? 2.078 15.131 -1.033 1.00 81.50 168 GLY A N 1
ATOM 1225 C CA . GLY A 1 168 ? 0.840 15.838 -0.720 1.00 81.50 168 GLY A CA 1
ATOM 1226 C C . GLY A 1 168 ? -0.408 15.087 -1.180 1.00 81.50 168 GLY A C 1
ATOM 1227 O O . GLY A 1 168 ? -1.415 15.104 -0.475 1.00 81.50 168 GLY A O 1
ATOM 1228 N N . ASN A 1 169 ? -0.345 14.372 -2.307 1.00 87.19 169 ASN A N 1
ATOM 1229 C CA . ASN A 1 169 ? -1.518 13.733 -2.925 1.00 87.19 169 ASN A CA 1
ATOM 1230 C C . ASN A 1 169 ? -1.492 12.187 -2.947 1.00 87.19 169 ASN A C 1
ATOM 1232 O O . ASN A 1 169 ? -2.519 11.560 -3.215 1.00 87.19 169 ASN A O 1
ATOM 1236 N N . ALA A 1 170 ? -0.376 11.533 -2.596 1.00 87.06 170 ALA A N 1
ATOM 1237 C CA . ALA A 1 170 ? -0.260 10.065 -2.614 1.00 87.06 170 ALA A CA 1
ATOM 1238 C C . ALA A 1 170 ? -1.334 9.346 -1.774 1.00 87.06 170 ALA A C 1
ATOM 1240 O O . ALA A 1 170 ? -1.739 8.224 -2.088 1.00 87.06 170 ALA A O 1
ATOM 1241 N N . HIS A 1 171 ? -1.829 9.996 -0.719 1.00 84.12 171 HIS A N 1
ATOM 1242 C CA . HIS A 1 171 ? -2.883 9.462 0.138 1.00 84.12 171 HIS A CA 1
ATOM 1243 C C . HIS A 1 171 ? -4.229 9.288 -0.591 1.00 84.12 171 HIS A C 1
ATOM 1245 O O . HIS A 1 171 ? -4.998 8.395 -0.234 1.00 84.12 171 HIS A O 1
ATOM 1251 N N . GLU A 1 172 ? -4.522 10.096 -1.613 1.00 88.56 172 GLU A N 1
ATOM 1252 C CA . GLU A 1 172 ? -5.737 9.970 -2.429 1.00 88.56 172 GLU A CA 1
ATOM 1253 C C . GLU A 1 172 ? -5.681 8.708 -3.292 1.00 88.56 172 GLU A C 1
ATOM 1255 O O . GLU A 1 172 ? -6.634 7.931 -3.340 1.00 88.56 172 GLU A O 1
ATOM 1260 N N . VAL A 1 173 ? -4.518 8.449 -3.891 1.00 88.88 173 VAL A N 1
ATOM 1261 C CA . VAL A 1 173 ? -4.249 7.236 -4.673 1.00 88.88 173 VAL A CA 1
ATOM 1262 C C . VAL A 1 173 ? -4.310 5.997 -3.786 1.00 88.88 173 VAL A C 1
ATOM 1264 O O . VAL A 1 173 ? -4.948 5.014 -4.147 1.00 88.88 173 VAL A O 1
ATOM 1267 N N . ALA A 1 174 ? -3.710 6.047 -2.594 1.00 83.06 174 ALA A N 1
ATOM 1268 C CA . ALA A 1 174 ? -3.735 4.935 -1.644 1.00 83.06 174 ALA A CA 1
ATOM 1269 C C . ALA A 1 174 ? -5.153 4.590 -1.147 1.00 83.06 174 ALA A C 1
ATOM 1271 O O . ALA A 1 174 ? -5.409 3.459 -0.733 1.00 83.06 174 ALA A O 1
ATOM 1272 N N . ARG A 1 175 ? -6.079 5.558 -1.176 1.00 83.75 175 ARG A N 1
ATOM 1273 C CA . ARG A 1 175 ? -7.497 5.359 -0.838 1.00 83.75 175 ARG A CA 1
ATOM 1274 C C . ARG A 1 175 ? -8.327 4.849 -2.017 1.00 83.75 175 ARG A C 1
ATOM 1276 O O . ARG A 1 175 ? -9.441 4.375 -1.790 1.00 83.75 175 ARG A O 1
ATOM 1283 N N . ALA A 1 176 ? -7.827 4.935 -3.249 1.00 84.38 176 ALA A N 1
ATOM 1284 C CA . ALA A 1 176 ? -8.564 4.504 -4.429 1.00 84.38 176 ALA A CA 1
ATOM 1285 C C . ALA A 1 176 ? -8.895 3.002 -4.339 1.00 84.38 176 ALA A C 1
ATOM 1287 O O . ALA A 1 176 ? -8.019 2.158 -4.169 1.00 84.38 176 ALA A O 1
ATOM 1288 N N . GLY A 1 177 ? -10.186 2.668 -4.415 1.00 75.94 177 GLY A N 1
ATOM 1289 C CA . GLY A 1 177 ? -10.686 1.298 -4.249 1.00 75.94 177 GLY A CA 1
ATOM 1290 C C . GLY A 1 177 ? -11.040 0.894 -2.811 1.00 75.94 177 GLY A C 1
ATOM 1291 O O . GLY A 1 177 ? -11.585 -0.193 -2.609 1.00 75.94 177 GLY A O 1
ATOM 1292 N N . ALA A 1 178 ? -10.811 1.749 -1.807 1.00 80.81 178 ALA A N 1
ATOM 1293 C CA . ALA A 1 178 ? -11.369 1.536 -0.475 1.00 80.81 178 ALA A CA 1
ATOM 1294 C C . ALA A 1 178 ? -12.894 1.731 -0.503 1.00 80.81 178 ALA A C 1
ATOM 1296 O O . ALA A 1 178 ? -13.400 2.724 -1.023 1.00 80.81 178 ALA A O 1
ATOM 1297 N N . ARG A 1 179 ? -13.639 0.792 0.091 1.00 83.44 179 ARG A N 1
ATOM 1298 C CA . ARG A 1 179 ? -15.103 0.855 0.183 1.00 83.44 179 ARG A CA 1
ATOM 1299 C C . ARG A 1 179 ? -15.541 0.898 1.638 1.00 83.44 179 ARG A C 1
ATOM 1301 O O . ARG A 1 179 ? -15.208 -0.000 2.410 1.00 83.44 179 ARG A O 1
ATOM 1308 N N . VAL A 1 180 ? -16.337 1.904 1.987 1.00 86.81 180 VAL A N 1
ATOM 1309 C CA . VAL A 1 180 ? -17.007 1.971 3.290 1.00 86.81 180 VAL A CA 1
ATOM 1310 C C . VAL A 1 180 ? -18.270 1.118 3.234 1.00 86.81 180 VAL A C 1
ATOM 1312 O O . VAL A 1 180 ? -19.092 1.261 2.331 1.00 86.81 180 VAL A O 1
ATOM 1315 N N . VAL A 1 181 ? -18.415 0.210 4.197 1.00 91.19 181 VAL A N 1
ATOM 1316 C CA . VAL A 1 181 ? -19.623 -0.597 4.382 1.00 91.19 181 VAL A CA 1
ATOM 1317 C C . VAL A 1 181 ? -20.216 -0.248 5.731 1.00 91.19 181 VAL A C 1
ATOM 1319 O O . VAL A 1 181 ? -19.575 -0.450 6.760 1.00 91.19 181 VAL A O 1
ATOM 1322 N N . THR A 1 182 ? -21.444 0.254 5.726 1.00 93.81 182 THR A N 1
ATOM 1323 C CA . THR A 1 182 ? -22.159 0.588 6.957 1.00 93.81 182 THR A CA 1
ATOM 1324 C C . THR A 1 182 ? -22.877 -0.645 7.494 1.00 93.81 182 THR A C 1
ATOM 1326 O O . THR A 1 182 ? -23.657 -1.283 6.783 1.00 93.81 182 THR A O 1
ATOM 1329 N N . ALA A 1 183 ? -22.638 -0.975 8.762 1.00 92.19 183 ALA A N 1
ATOM 1330 C CA . ALA A 1 183 ? -23.435 -1.956 9.484 1.00 92.19 183 ALA A CA 1
ATOM 1331 C C . ALA A 1 183 ? -24.634 -1.246 10.123 1.00 92.19 183 ALA A C 1
ATOM 1333 O O . ALA A 1 183 ? -24.466 -0.410 11.009 1.00 92.19 183 ALA A O 1
ATOM 1334 N N . ALA A 1 184 ? -25.842 -1.545 9.646 1.00 88.56 184 ALA A N 1
ATOM 1335 C CA . ALA A 1 184 ? -27.057 -0.985 10.221 1.00 88.56 184 ALA A CA 1
ATOM 1336 C C . ALA A 1 184 ? -27.296 -1.586 11.610 1.00 88.56 184 ALA A C 1
ATOM 1338 O O . ALA A 1 184 ? -27.402 -2.807 11.741 1.00 88.56 184 ALA A O 1
ATOM 1339 N N . MET A 1 185 ? -27.372 -0.733 12.633 1.00 84.62 185 MET A N 1
ATOM 1340 C CA . MET A 1 185 ? -27.697 -1.166 13.988 1.00 84.62 185 MET A CA 1
ATOM 1341 C C . MET A 1 185 ? -29.202 -1.343 14.141 1.00 84.62 185 MET A C 1
ATOM 1343 O O . MET A 1 185 ? -29.951 -0.423 13.805 1.00 84.62 185 MET A O 1
ATOM 1347 N N . PRO A 1 186 ? -29.658 -2.504 14.638 1.00 82.50 186 PRO A N 1
ATOM 1348 C CA . PRO A 1 186 ? -31.063 -2.682 14.950 1.00 82.50 186 PRO A CA 1
ATOM 1349 C C . PRO A 1 186 ? -31.453 -1.719 16.069 1.00 82.50 186 PRO A C 1
ATOM 1351 O O . PRO A 1 186 ? -30.681 -1.481 16.996 1.00 82.50 186 PRO A O 1
ATOM 1354 N N . PHE A 1 187 ? -32.654 -1.162 15.978 1.00 84.25 187 PHE A N 1
ATOM 1355 C CA . PHE A 1 187 ? -33.213 -0.327 17.027 1.00 84.25 187 PHE A CA 1
ATOM 1356 C C . PHE A 1 187 ? -34.698 -0.671 17.221 1.00 84.25 187 PHE A C 1
ATOM 1358 O O . PHE A 1 187 ? -35.437 -0.652 16.234 1.00 84.25 187 PHE A O 1
ATOM 1365 N N . PRO A 1 188 ? -35.143 -0.987 18.453 1.00 89.50 188 PRO A N 1
ATOM 1366 C CA . PRO A 1 188 ? -34.350 -1.061 19.686 1.00 89.50 188 PRO A CA 1
ATOM 1367 C C . PRO A 1 188 ? -33.338 -2.221 19.677 1.00 89.50 188 PRO A C 1
ATOM 1369 O O . PRO A 1 188 ? -33.549 -3.248 19.033 1.00 89.50 188 PRO A O 1
ATOM 1372 N N . VAL A 1 189 ? -32.224 -2.046 20.395 1.00 90.56 189 VAL A N 1
ATOM 1373 C CA . VAL A 1 189 ? -31.221 -3.103 20.581 1.00 90.56 189 VAL A CA 1
ATOM 1374 C C . VAL A 1 189 ? -31.675 -4.012 21.723 1.00 90.56 189 VAL A C 1
ATOM 1376 O O . VAL A 1 189 ? -31.850 -3.547 22.846 1.00 90.56 189 VAL A O 1
ATOM 1379 N N . ALA A 1 190 ? -31.825 -5.308 21.455 1.00 91.12 190 ALA A N 1
ATOM 1380 C CA . ALA A 1 190 ? -32.215 -6.304 22.456 1.00 91.12 190 ALA A CA 1
ATOM 1381 C C . ALA A 1 190 ? -31.047 -6.732 23.366 1.00 91.12 190 ALA A C 1
ATOM 1383 O O . ALA A 1 190 ? -31.260 -7.199 24.481 1.00 91.12 190 ALA A O 1
ATOM 1384 N N . GLY A 1 191 ? -29.803 -6.577 22.905 1.00 93.38 191 GLY A N 1
ATOM 1385 C CA . GLY A 1 191 ? -28.614 -6.851 23.707 1.00 93.38 191 GLY A CA 1
ATOM 1386 C C . GLY A 1 191 ? -27.305 -6.702 22.935 1.00 93.38 191 GLY A C 1
ATOM 1387 O O . GLY A 1 191 ? -27.287 -6.562 21.713 1.00 93.38 191 GLY A O 1
ATOM 1388 N N . ALA A 1 192 ? -26.186 -6.781 23.661 1.00 94.06 192 ALA A N 1
ATOM 1389 C CA . ALA A 1 192 ? -24.838 -6.610 23.111 1.00 94.06 192 ALA A CA 1
ATOM 1390 C C . ALA A 1 192 ? -24.526 -7.559 21.939 1.00 94.06 192 ALA A C 1
ATOM 1392 O O . ALA A 1 192 ? -23.874 -7.153 20.980 1.00 94.06 192 ALA A O 1
ATOM 1393 N N . GLN A 1 193 ? -25.007 -8.806 21.991 1.00 95.88 193 GLN A N 1
ATOM 1394 C CA . GLN A 1 193 ? -24.751 -9.784 20.931 1.00 95.88 193 GLN A CA 1
ATOM 1395 C C . GLN A 1 193 ? -25.345 -9.343 19.588 1.00 95.88 193 GLN A C 1
ATOM 1397 O O . GLN A 1 193 ? -24.695 -9.486 18.563 1.00 95.88 193 GLN A O 1
ATOM 1402 N N . GLN A 1 194 ? -26.515 -8.702 19.603 1.00 95.81 194 GLN A N 1
ATOM 1403 C CA . GLN A 1 194 ? -27.176 -8.222 18.391 1.00 95.81 194 GLN A CA 1
ATOM 1404 C C . GLN A 1 194 ? -26.346 -7.148 17.663 1.00 95.81 194 GLN A C 1
ATOM 1406 O O . GLN A 1 194 ? -26.301 -7.122 16.435 1.00 95.81 194 GLN A O 1
ATOM 1411 N N . ILE A 1 195 ? -25.656 -6.283 18.417 1.00 95.12 195 ILE A N 1
ATOM 1412 C CA . ILE A 1 195 ? -24.717 -5.288 17.871 1.00 95.12 195 ILE A CA 1
ATOM 1413 C C . ILE A 1 195 ? -23.501 -5.987 17.257 1.00 95.12 195 ILE A C 1
ATOM 1415 O O . ILE A 1 195 ? -23.093 -5.662 16.141 1.00 95.12 195 ILE A O 1
ATOM 1419 N N . VAL A 1 196 ? -22.929 -6.952 17.985 1.00 96.88 196 VAL A N 1
ATOM 1420 C CA . VAL A 1 196 ? -21.770 -7.725 17.524 1.00 96.88 196 VAL A CA 1
ATOM 1421 C C . VAL A 1 196 ? -22.101 -8.449 16.222 1.00 96.88 196 VAL A C 1
ATOM 1423 O O . VAL A 1 196 ? -21.369 -8.294 15.248 1.00 96.88 196 VAL A O 1
ATOM 1426 N N . ASP A 1 197 ? -23.226 -9.157 16.167 1.00 96.62 197 ASP A N 1
ATOM 1427 C CA . ASP A 1 197 ? -23.659 -9.908 14.988 1.00 96.62 197 ASP A CA 1
ATOM 1428 C C . ASP A 1 197 ? -23.917 -8.987 13.793 1.00 96.62 197 ASP A C 1
ATOM 1430 O O . ASP A 1 197 ? -23.502 -9.291 12.675 1.00 96.62 197 ASP A O 1
ATOM 1434 N N . ALA A 1 198 ? -24.538 -7.826 14.015 1.00 95.94 198 ALA A N 1
ATOM 1435 C CA . ALA A 1 198 ? -24.808 -6.871 12.946 1.00 95.94 198 ALA A CA 1
ATOM 1436 C C . ALA A 1 198 ? -23.519 -6.282 12.339 1.00 95.94 198 ALA A C 1
ATOM 1438 O O . ALA A 1 198 ? -23.442 -6.109 11.119 1.00 95.94 198 ALA A O 1
ATOM 1439 N N . ILE A 1 199 ? -22.491 -6.015 13.156 1.00 96.44 199 ILE A N 1
ATOM 1440 C CA . ILE A 1 199 ? -21.175 -5.571 12.669 1.00 96.44 199 ILE A CA 1
ATOM 1441 C C . ILE A 1 199 ? -20.439 -6.728 11.985 1.00 96.44 199 ILE A C 1
ATOM 1443 O O . ILE A 1 199 ? -20.011 -6.586 10.839 1.00 96.44 199 ILE A O 1
ATOM 1447 N N . LEU A 1 200 ? -20.317 -7.883 12.648 1.00 96.81 200 LEU A N 1
ATOM 1448 C CA . LEU A 1 200 ? -19.594 -9.043 12.119 1.00 96.81 200 LEU A CA 1
ATOM 1449 C C . LEU A 1 200 ? -20.222 -9.585 10.830 1.00 96.81 200 LEU A C 1
ATOM 1451 O O . LEU A 1 200 ? -19.488 -9.992 9.935 1.00 96.81 200 LEU A O 1
ATOM 1455 N N . GLY A 1 201 ? -21.544 -9.506 10.676 1.00 96.50 201 GLY A N 1
ATOM 1456 C CA . GLY A 1 201 ? -22.255 -9.898 9.456 1.00 96.50 201 GLY A CA 1
ATOM 1457 C C . GLY A 1 201 ? -21.923 -9.046 8.223 1.00 96.50 201 GLY A C 1
ATOM 1458 O O . GLY A 1 201 ? -22.279 -9.414 7.105 1.00 96.50 201 GLY A O 1
ATOM 1459 N N . ARG A 1 202 ? -21.232 -7.910 8.390 1.00 96.62 202 ARG A N 1
ATOM 1460 C CA . ARG A 1 202 ? -20.713 -7.080 7.286 1.00 96.62 202 ARG A CA 1
ATOM 1461 C C . ARG A 1 202 ? -19.208 -7.230 7.070 1.00 96.62 202 ARG A C 1
ATOM 1463 O O . ARG A 1 202 ? -18.674 -6.670 6.110 1.00 96.62 202 ARG A O 1
ATOM 1470 N N . VAL A 1 203 ? -18.521 -7.966 7.939 1.00 96.38 203 VAL A N 1
ATOM 1471 C CA . VAL A 1 203 ? -17.079 -8.198 7.851 1.00 96.38 203 VAL A CA 1
ATOM 1472 C C . VAL A 1 203 ? -16.813 -9.324 6.856 1.00 96.38 203 VAL A C 1
ATOM 1474 O O . VAL A 1 203 ? -17.439 -10.377 6.893 1.00 96.38 203 VAL A O 1
ATOM 1477 N N . THR A 1 204 ? -15.866 -9.089 5.954 1.00 94.62 204 THR A N 1
ATOM 1478 C CA . THR A 1 204 ? -15.420 -10.052 4.939 1.00 94.62 204 THR A CA 1
ATOM 1479 C C . THR A 1 204 ? -13.905 -10.203 5.023 1.00 94.62 204 THR A C 1
ATOM 1481 O O . THR A 1 204 ? -13.240 -9.411 5.690 1.00 94.62 204 THR A O 1
ATOM 1484 N N . GLU A 1 205 ? -13.327 -11.136 4.271 1.00 90.69 205 GLU A N 1
ATOM 1485 C CA . GLU A 1 205 ? -11.865 -11.275 4.143 1.00 90.69 205 GLU A CA 1
ATOM 1486 C C . GLU A 1 205 ? -11.179 -10.011 3.587 1.00 90.69 205 GLU A C 1
ATOM 1488 O O . GLU A 1 205 ? -9.980 -9.802 3.775 1.00 90.69 205 GLU A O 1
ATOM 1493 N N . ARG A 1 206 ? -11.942 -9.128 2.925 1.00 89.12 206 ARG A N 1
ATOM 1494 C CA . ARG A 1 206 ? -11.452 -7.836 2.421 1.00 89.12 206 ARG A CA 1
ATOM 1495 C C . ARG A 1 206 ? -11.490 -6.721 3.464 1.00 89.12 206 ARG A C 1
ATOM 1497 O O . ARG A 1 206 ? -10.915 -5.659 3.234 1.00 89.12 206 ARG A O 1
ATOM 1504 N N . THR A 1 207 ? -12.174 -6.912 4.590 1.00 94.62 207 THR A N 1
ATOM 1505 C CA . THR A 1 207 ? -12.314 -5.872 5.612 1.00 94.62 207 THR A CA 1
ATOM 1506 C C . THR A 1 207 ? -10.981 -5.677 6.330 1.00 94.62 207 THR A C 1
ATOM 1508 O O . THR A 1 207 ? -10.460 -6.596 6.949 1.00 94.62 207 THR A O 1
ATOM 1511 N N . ARG A 1 208 ? -10.411 -4.470 6.252 1.00 93.19 208 ARG A N 1
ATOM 1512 C CA . ARG A 1 208 ? -9.127 -4.135 6.902 1.00 93.19 208 ARG A CA 1
ATOM 1513 C C . ARG A 1 208 ? -9.273 -3.310 8.176 1.00 93.19 208 ARG A C 1
ATOM 1515 O O . ARG A 1 208 ? -8.364 -3.313 9.004 1.00 93.19 208 ARG A O 1
ATOM 1522 N N . LEU A 1 209 ? -10.395 -2.611 8.316 1.00 96.00 209 LEU A N 1
ATOM 1523 C CA . LEU A 1 209 ? -10.681 -1.703 9.417 1.00 96.00 209 LEU A CA 1
ATOM 1524 C C . LEU A 1 209 ? -12.178 -1.744 9.734 1.00 96.00 209 LEU A C 1
ATOM 1526 O O . LEU A 1 209 ? -13.000 -1.685 8.819 1.00 96.00 209 LEU A O 1
ATOM 1530 N N . VAL A 1 210 ? -12.517 -1.802 11.017 1.00 97.94 210 VAL A N 1
ATOM 1531 C CA . VAL A 1 210 ? -13.859 -1.530 11.541 1.00 97.94 210 VAL A CA 1
ATOM 1532 C C . VAL A 1 210 ? -13.770 -0.287 12.412 1.00 97.94 210 VAL A C 1
ATOM 1534 O O . VAL A 1 210 ? -12.983 -0.253 13.357 1.00 97.94 210 VAL A O 1
ATOM 1537 N N . MET A 1 211 ? -14.571 0.726 12.087 1.00 97.62 211 MET A N 1
ATOM 1538 C CA . MET A 1 211 ? -14.721 1.928 12.902 1.00 97.62 211 MET A CA 1
ATOM 1539 C C . MET A 1 211 ? -16.038 1.855 13.675 1.00 97.62 211 MET A C 1
ATOM 1541 O O . MET A 1 211 ? -17.082 1.600 13.075 1.00 97.62 211 MET A O 1
ATOM 1545 N N . VAL A 1 212 ? -15.996 2.058 14.990 1.00 96.56 212 VAL A N 1
ATOM 1546 C CA . VAL A 1 212 ? -17.173 1.936 15.863 1.00 96.56 212 VAL A CA 1
ATOM 1547 C C . VAL A 1 212 ? -17.131 2.971 16.982 1.00 96.56 212 VAL A C 1
ATOM 1549 O O . VAL A 1 212 ? -16.079 3.200 17.573 1.00 96.56 212 VAL A O 1
ATOM 1552 N N . SER A 1 213 ? -18.266 3.594 17.297 1.00 96.25 213 SER A N 1
ATOM 1553 C CA . SER A 1 213 ? -18.360 4.470 18.468 1.00 96.25 213 SER A CA 1
ATOM 1554 C C . SER A 1 213 ? -18.411 3.642 19.754 1.00 96.25 213 SER A C 1
ATOM 1556 O O . SER A 1 213 ? -19.117 2.644 19.821 1.00 96.25 213 SER A O 1
ATOM 1558 N N . HIS A 1 214 ? -17.708 4.053 20.805 1.00 97.38 214 HIS A N 1
ATOM 1559 C CA . HIS A 1 214 ? -17.803 3.390 22.108 1.00 97.38 214 HIS A CA 1
ATOM 1560 C C . HIS A 1 214 ? -19.138 3.704 22.792 1.00 97.38 214 HIS A C 1
ATOM 1562 O O . HIS A 1 214 ? -19.759 2.833 23.392 1.00 97.38 214 HIS A O 1
ATOM 1568 N N . VAL A 1 215 ? -19.611 4.943 22.651 1.00 96.19 215 VAL A N 1
ATOM 1569 C CA . VAL A 1 215 ? -20.931 5.367 23.121 1.00 96.19 215 VAL A CA 1
ATOM 1570 C C . VAL A 1 215 ? -21.616 6.144 22.004 1.00 96.19 215 VAL A C 1
ATOM 1572 O O . VAL A 1 215 ? -21.033 7.079 21.449 1.00 96.19 215 VAL A O 1
ATOM 1575 N N . THR A 1 216 ? -22.838 5.752 21.650 1.00 92.75 216 THR A N 1
ATOM 1576 C CA . THR A 1 216 ? -23.604 6.405 20.583 1.00 92.75 216 THR A CA 1
ATOM 1577 C C . THR A 1 216 ? -24.108 7.776 21.028 1.00 92.75 216 THR A C 1
ATOM 1579 O O . THR A 1 216 ? -24.629 7.941 22.128 1.00 92.75 216 THR A O 1
ATOM 1582 N N . SER A 1 217 ? -24.005 8.773 20.148 1.00 89.38 217 SER A N 1
ATOM 1583 C CA . SER A 1 217 ? -24.510 10.123 20.437 1.00 89.38 217 SER A CA 1
ATOM 1584 C C . SER A 1 217 ? -26.044 10.178 20.598 1.00 89.38 217 SER A C 1
ATOM 1586 O O . SER A 1 217 ? -26.499 10.720 21.603 1.00 89.38 217 SER A O 1
ATOM 1588 N N . PRO A 1 218 ? -26.866 9.580 19.700 1.00 87.38 218 PRO A N 1
ATOM 1589 C CA . PRO A 1 218 ? -28.322 9.765 19.766 1.00 87.38 218 PRO A CA 1
ATOM 1590 C C . PRO A 1 218 ? -29.009 9.049 20.934 1.00 87.38 218 PRO A C 1
ATOM 1592 O O . PRO A 1 218 ? -30.070 9.480 21.370 1.00 87.38 218 PRO A O 1
ATOM 1595 N N . THR A 1 219 ? -28.443 7.937 21.412 1.00 89.62 219 THR A N 1
ATOM 1596 C CA . THR A 1 219 ? -29.098 7.061 22.401 1.00 89.62 219 THR A CA 1
ATOM 1597 C C . THR A 1 219 ? -28.296 6.869 23.685 1.00 89.62 219 THR A C 1
ATOM 1599 O O . THR A 1 219 ? -28.820 6.293 24.633 1.00 89.62 219 THR A O 1
ATOM 1602 N N . GLY A 1 220 ? -27.036 7.314 23.736 1.00 91.50 220 GLY A N 1
ATOM 1603 C CA . GLY A 1 220 ? -26.157 7.089 24.886 1.00 91.50 220 GLY A CA 1
ATOM 1604 C C . GLY A 1 220 ? -25.823 5.614 25.130 1.00 91.50 220 GLY A C 1
ATOM 1605 O O . GLY A 1 220 ? -25.344 5.271 26.209 1.00 91.50 220 GLY A O 1
ATOM 1606 N N . LEU A 1 221 ? -26.080 4.732 24.156 1.00 93.50 221 LEU A N 1
ATOM 1607 C CA . LEU A 1 221 ? -25.812 3.304 24.290 1.00 93.50 221 LEU A CA 1
ATOM 1608 C C . LEU A 1 221 ? -24.307 3.066 24.290 1.00 93.50 221 LEU A C 1
ATOM 1610 O O . LEU A 1 221 ? -23.612 3.454 23.350 1.00 93.50 221 LEU A O 1
ATOM 1614 N N . VAL A 1 222 ? -23.824 2.379 25.323 1.00 95.81 222 VAL A N 1
ATOM 1615 C CA . VAL A 1 222 ? -22.454 1.869 25.382 1.00 95.81 222 VAL A CA 1
ATOM 1616 C C . VAL A 1 222 ? -22.379 0.614 24.511 1.00 95.81 222 VAL A C 1
ATOM 1618 O O . VAL A 1 222 ? -23.045 -0.385 24.791 1.00 95.81 222 VAL A O 1
ATOM 1621 N N . LEU A 1 223 ? -21.610 0.672 23.424 1.00 96.00 223 LEU A N 1
ATOM 1622 C CA . LEU A 1 223 ? -21.429 -0.460 22.518 1.00 96.00 223 LEU A CA 1
ATOM 1623 C C . LEU A 1 223 ? -20.405 -1.452 23.101 1.00 96.00 223 LEU A C 1
ATOM 1625 O O . LEU A 1 223 ? -19.467 -1.029 23.775 1.00 96.00 223 LEU A O 1
ATOM 1629 N N . PRO A 1 224 ? -20.539 -2.767 22.834 1.00 96.62 224 PRO A N 1
ATOM 1630 C CA . PRO A 1 224 ? -19.666 -3.806 23.386 1.00 96.62 224 PRO A CA 1
ATOM 1631 C C . PRO A 1 224 ? -18.316 -3.866 22.650 1.00 96.62 224 PRO A C 1
ATOM 1633 O O . PRO A 1 224 ? -18.000 -4.849 21.971 1.00 96.62 224 PRO A O 1
ATOM 1636 N N . VAL A 1 225 ? -17.526 -2.796 22.749 1.00 97.75 225 VAL A N 1
ATOM 1637 C CA . VAL A 1 225 ? -16.266 -2.626 22.013 1.00 97.75 225 VAL A CA 1
ATOM 1638 C C . VAL A 1 225 ? -15.265 -3.728 22.351 1.00 97.75 225 VAL A C 1
ATOM 1640 O O . VAL A 1 225 ? -14.625 -4.248 21.443 1.00 97.75 225 VAL A O 1
ATOM 1643 N N . GLU A 1 226 ? -15.177 -4.162 23.606 1.00 97.56 226 GLU A N 1
ATOM 1644 C CA . GLU A 1 226 ? -14.282 -5.241 24.037 1.00 97.56 226 GLU A CA 1
ATOM 1645 C C . GLU A 1 226 ? -14.570 -6.543 23.278 1.00 97.56 226 GLU A C 1
ATOM 1647 O O . GLU A 1 226 ? -13.648 -7.227 22.832 1.00 97.56 226 GLU A O 1
ATOM 1652 N N . ARG A 1 227 ? -15.855 -6.863 23.061 1.00 98.06 227 ARG A N 1
ATOM 1653 C CA . ARG A 1 227 ? -16.260 -8.055 22.298 1.00 98.06 227 ARG A CA 1
ATOM 1654 C C . ARG A 1 227 ? -15.893 -7.927 20.823 1.00 98.06 227 ARG A C 1
ATOM 1656 O O . ARG A 1 227 ? -15.447 -8.900 20.220 1.00 98.06 227 ARG A O 1
ATOM 1663 N N . LEU A 1 228 ? -16.065 -6.738 20.245 1.00 98.12 228 LEU A N 1
ATOM 1664 C CA . LEU A 1 228 ? -15.697 -6.465 18.853 1.00 98.12 228 LEU A CA 1
ATOM 1665 C C . LEU A 1 228 ? -14.186 -6.568 18.650 1.00 98.12 228 LEU A C 1
ATOM 1667 O O . LEU A 1 228 ? -13.742 -7.218 17.708 1.00 98.12 228 LEU A O 1
ATOM 1671 N N . VAL A 1 229 ? -13.400 -5.982 19.553 1.00 98.44 229 VAL A N 1
ATOM 1672 C CA . VAL A 1 229 ? -11.938 -6.061 19.526 1.00 98.44 229 VAL A CA 1
ATOM 1673 C C . VAL A 1 229 ? -11.475 -7.513 19.608 1.00 98.44 229 VAL A C 1
ATOM 1675 O O . VAL A 1 229 ? -10.720 -7.953 18.739 1.00 98.44 229 VAL A O 1
ATOM 1678 N N . ALA A 1 230 ? -11.980 -8.275 20.583 1.00 98.12 230 ALA A N 1
ATOM 1679 C CA . ALA A 1 230 ? -11.641 -9.686 20.751 1.00 98.12 230 ALA A CA 1
ATOM 1680 C C . ALA A 1 230 ? -12.009 -10.538 19.522 1.00 98.12 230 ALA A C 1
ATOM 1682 O O . ALA A 1 230 ? -11.302 -11.489 19.196 1.00 98.12 230 ALA A O 1
ATOM 1683 N N . ALA A 1 231 ? -13.088 -10.193 18.814 1.00 98.12 231 ALA A N 1
ATOM 1684 C CA . ALA A 1 231 ? -13.513 -10.914 17.619 1.00 98.12 231 ALA A CA 1
ATOM 1685 C C . ALA A 1 231 ? -12.721 -10.539 16.351 1.00 98.12 231 ALA A C 1
ATOM 1687 O O . ALA A 1 231 ? -12.552 -11.390 15.477 1.00 98.12 231 ALA A O 1
ATOM 1688 N N . LEU A 1 232 ? -12.274 -9.285 16.220 1.00 98.38 232 LEU A N 1
ATOM 1689 C CA . LEU A 1 232 ? -11.757 -8.720 14.965 1.00 98.38 232 LEU A CA 1
ATOM 1690 C C . LEU A 1 232 ? -10.230 -8.654 14.892 1.00 98.38 232 LEU A C 1
ATOM 1692 O O . LEU A 1 232 ? -9.659 -9.041 13.869 1.00 98.38 232 LEU A O 1
ATOM 1696 N N . GLU A 1 233 ? -9.560 -8.214 15.959 1.00 97.81 233 GLU A N 1
ATOM 1697 C CA . GLU A 1 233 ? -8.102 -8.036 15.953 1.00 97.81 233 GLU A CA 1
ATOM 1698 C C . GLU A 1 233 ? -7.343 -9.347 15.669 1.00 97.81 233 GLU A C 1
ATOM 1700 O O . GLU A 1 233 ? -6.442 -9.318 14.824 1.00 97.81 233 GLU A O 1
ATOM 1705 N N . PRO A 1 234 ? -7.720 -10.516 16.241 1.00 97.00 234 PRO A N 1
ATOM 1706 C CA . PRO A 1 234 ? -7.076 -11.792 15.906 1.00 97.00 234 PRO A CA 1
ATOM 1707 C C . PRO A 1 234 ? -7.251 -12.216 14.442 1.00 97.00 234 PRO A C 1
ATOM 1709 O O . PRO A 1 234 ? -6.456 -12.995 13.927 1.00 97.00 234 PRO A O 1
ATOM 1712 N N . ARG A 1 235 ? -8.270 -11.690 13.748 1.00 95.88 235 ARG A N 1
ATOM 1713 C CA . ARG A 1 235 ? -8.515 -11.935 12.314 1.00 95.88 235 ARG A CA 1
ATOM 1714 C C . ARG A 1 235 ? -7.732 -10.974 11.413 1.00 95.88 235 ARG A C 1
ATOM 1716 O O . ARG A 1 235 ? -7.940 -10.957 10.204 1.00 95.88 235 ARG A O 1
ATOM 1723 N N . GLY A 1 236 ? -6.878 -10.127 11.990 1.00 95.50 236 GLY A N 1
ATOM 1724 C CA . GLY A 1 236 ? -6.157 -9.082 11.265 1.00 95.50 236 GLY A CA 1
ATOM 1725 C C . GLY A 1 236 ? -7.038 -7.904 10.834 1.00 95.50 236 GLY A C 1
ATOM 1726 O O . GLY A 1 236 ? -6.590 -7.080 10.033 1.00 95.50 236 GLY A O 1
ATOM 1727 N N . VAL A 1 237 ? -8.268 -7.799 11.354 1.00 97.81 237 VAL A N 1
ATOM 1728 C CA . VAL A 1 237 ? -9.161 -6.660 11.114 1.00 97.81 237 VAL A CA 1
ATOM 1729 C C . VAL A 1 237 ? -8.940 -5.639 12.221 1.00 97.81 237 VAL A C 1
ATOM 1731 O O . VAL A 1 237 ? -9.266 -5.882 13.381 1.00 97.81 237 VAL A O 1
ATOM 1734 N N . ARG A 1 238 ? -8.372 -4.486 11.866 1.00 97.81 238 ARG A N 1
ATOM 1735 C CA . ARG A 1 238 ? -8.068 -3.430 12.837 1.00 97.81 238 ARG A CA 1
ATOM 1736 C C . ARG A 1 238 ? -9.364 -2.825 13.366 1.00 97.81 238 ARG A C 1
ATOM 1738 O O . ARG A 1 238 ? -10.288 -2.585 12.588 1.00 97.81 238 ARG A O 1
ATOM 1745 N N . VAL A 1 239 ? -9.417 -2.523 14.656 1.00 98.56 239 VAL A N 1
ATOM 1746 C CA . VAL A 1 239 ? -10.544 -1.808 15.265 1.00 98.56 239 VAL A CA 1
ATOM 1747 C C . VAL A 1 239 ? -10.124 -0.382 15.601 1.00 98.56 239 VAL A C 1
ATOM 1749 O O . VAL A 1 239 ? -9.150 -0.166 16.324 1.00 98.56 239 VAL A O 1
ATOM 1752 N N . PHE A 1 240 ? -10.863 0.587 15.059 1.00 98.38 240 PHE A N 1
ATOM 1753 C CA . PHE A 1 240 ? -10.755 1.999 15.403 1.00 98.38 240 PHE A CA 1
ATOM 1754 C C . PHE A 1 240 ? -11.990 2.430 16.186 1.00 98.38 240 PHE A C 1
ATOM 1756 O O . PHE A 1 240 ? -13.108 2.436 15.673 1.00 98.38 240 PHE A O 1
ATOM 1763 N N . VAL A 1 241 ? -11.781 2.784 17.446 1.00 98.50 241 VAL A N 1
ATOM 1764 C CA . VAL A 1 241 ? -12.853 3.192 18.341 1.00 98.50 241 VAL A CA 1
ATOM 1765 C C . VAL A 1 241 ? -12.958 4.716 18.388 1.00 98.50 241 VAL A C 1
ATOM 1767 O O . VAL A 1 241 ? -12.001 5.404 18.753 1.00 98.50 241 VAL A O 1
ATOM 1770 N N . ASP A 1 242 ? -14.140 5.232 18.060 1.00 97.75 242 ASP A N 1
ATOM 1771 C CA . ASP A 1 242 ? -14.543 6.606 18.356 1.00 97.75 242 ASP A CA 1
ATOM 1772 C C . ASP A 1 242 ? -15.104 6.672 19.783 1.00 97.75 242 ASP A C 1
ATOM 1774 O O . ASP A 1 242 ? -16.239 6.301 20.081 1.00 97.75 242 ASP A O 1
ATOM 1778 N N . GLY A 1 243 ? -14.272 7.136 20.698 1.00 97.12 243 GLY A N 1
ATOM 1779 C CA . GLY A 1 243 ? -14.583 7.302 22.102 1.00 97.12 243 GLY A CA 1
ATOM 1780 C C . GLY A 1 243 ? -15.106 8.684 22.471 1.00 97.12 243 GLY A C 1
ATOM 1781 O O . GLY A 1 243 ? -15.018 9.024 23.643 1.00 97.12 243 GLY A O 1
ATOM 1782 N N . ALA A 1 244 ? -15.625 9.512 21.558 1.00 94.75 244 ALA A N 1
ATOM 1783 C CA . ALA A 1 244 ? -15.951 10.918 21.842 1.00 94.75 244 ALA A CA 1
ATOM 1784 C C . ALA A 1 244 ? -16.855 11.179 23.070 1.00 94.75 244 ALA A C 1
ATOM 1786 O O . ALA A 1 244 ? -16.905 12.313 23.551 1.00 94.75 244 ALA A O 1
ATOM 1787 N N . HIS A 1 245 ? -17.608 10.187 23.548 1.00 95.31 245 HIS A N 1
ATOM 1788 C CA . HIS A 1 245 ? -18.482 10.269 24.728 1.00 95.31 245 HIS A CA 1
ATOM 1789 C C . HIS A 1 245 ? -18.021 9.395 25.908 1.00 95.31 245 HIS A C 1
ATOM 1791 O O . HIS A 1 245 ? -18.643 9.441 26.963 1.00 95.31 245 HIS A O 1
ATOM 1797 N N . ALA A 1 246 ? -16.958 8.605 25.746 1.00 96.62 246 ALA A N 1
ATOM 1798 C CA . ALA A 1 246 ? -16.605 7.531 26.670 1.00 96.62 246 ALA A CA 1
ATOM 1799 C C . ALA A 1 246 ? -15.664 7.922 27.825 1.00 96.62 246 ALA A C 1
ATOM 1801 O O . ALA A 1 246 ? -15.931 7.473 28.940 1.00 96.62 246 ALA A O 1
ATOM 1802 N N . PRO A 1 247 ? -14.590 8.721 27.643 1.00 95.44 247 PRO A N 1
ATOM 1803 C CA . PRO A 1 247 ? -13.726 9.092 28.757 1.00 95.44 247 PRO A CA 1
ATOM 1804 C C . PRO A 1 247 ? -14.516 9.805 29.852 1.00 95.44 247 PRO A C 1
ATOM 1806 O O . PRO A 1 247 ? -15.234 10.756 29.558 1.00 95.44 247 PRO A O 1
ATOM 1809 N N . GLY A 1 248 ? -14.410 9.316 31.088 1.00 92.56 248 GLY A N 1
ATOM 1810 C CA . GLY A 1 248 ? -15.182 9.779 32.246 1.00 92.56 248 GLY A CA 1
ATOM 1811 C C . GLY A 1 248 ? -16.604 9.204 32.359 1.00 92.56 248 GLY A C 1
ATOM 1812 O O . GLY A 1 248 ? -17.119 9.126 33.467 1.00 92.56 248 GLY A O 1
ATOM 1813 N N . MET A 1 249 ? -17.217 8.742 31.261 1.00 94.50 249 MET A N 1
ATOM 1814 C CA . MET A 1 249 ? -18.531 8.076 31.274 1.00 94.50 249 MET A CA 1
ATOM 1815 C C . MET A 1 249 ? -18.419 6.567 31.497 1.00 94.50 249 MET A C 1
ATOM 1817 O O . MET A 1 249 ? -19.159 5.982 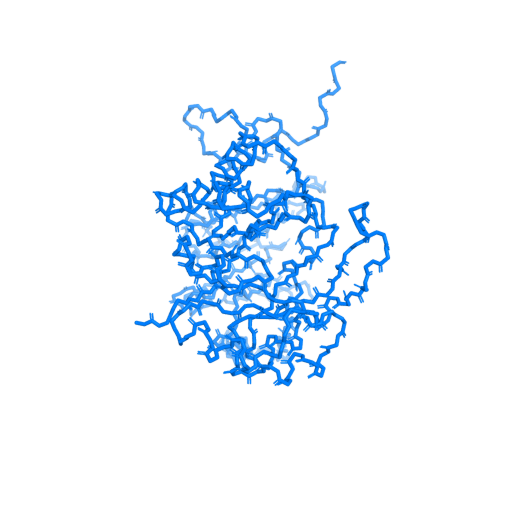32.283 1.00 94.50 249 MET A O 1
ATOM 1821 N N . VAL A 1 250 ? -17.504 5.922 30.774 1.00 95.69 250 VAL A N 1
ATOM 1822 C CA . VAL A 1 250 ? -17.267 4.480 30.849 1.00 95.69 250 VAL A CA 1
ATOM 1823 C C . VAL A 1 250 ? -16.209 4.241 31.918 1.00 95.69 250 VAL A C 1
ATOM 1825 O O . VAL A 1 250 ? -15.014 4.383 31.664 1.00 95.69 250 VAL A O 1
ATOM 1828 N N . ALA A 1 251 ? -16.653 3.889 33.125 1.00 90.25 251 ALA A N 1
ATOM 1829 C CA . ALA A 1 251 ? -15.781 3.716 34.291 1.00 90.25 251 ALA A CA 1
ATOM 1830 C C . ALA A 1 251 ? -14.700 2.633 34.100 1.00 90.25 251 ALA A C 1
ATOM 1832 O O . ALA A 1 251 ? -13.648 2.687 34.728 1.00 90.25 251 ALA A O 1
ATOM 1833 N N . THR A 1 252 ? -14.945 1.662 33.219 1.00 91.94 252 THR A N 1
ATOM 1834 C CA . THR A 1 252 ? -14.039 0.540 32.934 1.00 91.94 252 THR A CA 1
ATOM 1835 C C . THR A 1 252 ? -13.074 0.806 31.777 1.00 91.94 252 THR A C 1
ATOM 1837 O O . THR A 1 252 ? -12.324 -0.094 31.402 1.00 91.94 252 THR A O 1
ATOM 1840 N N . LEU A 1 253 ? -13.079 2.008 31.183 1.00 95.88 253 LEU A N 1
ATOM 1841 C CA . LEU A 1 253 ? -12.236 2.316 30.029 1.00 95.88 253 LEU A CA 1
ATOM 1842 C C . LEU A 1 253 ? -10.750 2.217 30.394 1.00 95.88 253 LEU A C 1
ATOM 1844 O O . LEU A 1 253 ? -10.212 3.057 31.112 1.00 95.88 253 LEU A O 1
ATOM 1848 N N . ASN A 1 254 ? -10.070 1.230 29.815 1.00 96.25 254 ASN A N 1
ATOM 1849 C CA . ASN A 1 254 ? -8.629 1.070 29.931 1.00 96.25 254 ASN A CA 1
ATOM 1850 C C . ASN A 1 254 ? -8.011 0.787 28.556 1.00 96.25 254 ASN A C 1
ATOM 1852 O O . ASN A 1 254 ? -8.153 -0.298 27.998 1.00 96.25 254 ASN A O 1
ATOM 1856 N N . LEU A 1 255 ? -7.296 1.771 28.010 1.00 96.00 255 LEU A N 1
ATOM 1857 C CA . LEU A 1 255 ? -6.721 1.686 26.665 1.00 96.00 255 LEU A CA 1
ATOM 1858 C C . LEU A 1 255 ? -5.578 0.670 26.557 1.00 96.00 255 LEU A C 1
ATOM 1860 O O . LEU A 1 255 ? -5.334 0.162 25.466 1.00 96.00 255 LEU A O 1
ATOM 1864 N N . SER A 1 256 ? -4.881 0.358 27.657 1.00 92.50 256 SER A N 1
ATOM 1865 C CA . SER A 1 256 ? -3.776 -0.606 27.626 1.00 92.50 256 SER A CA 1
ATOM 1866 C C . SER A 1 256 ? -4.262 -2.053 27.551 1.00 92.50 256 SER A C 1
ATOM 1868 O O . SER A 1 256 ? -3.547 -2.897 27.016 1.00 92.50 256 SER A O 1
ATOM 1870 N N . THR A 1 257 ? -5.477 -2.332 28.030 1.00 96.06 257 THR A N 1
ATOM 1871 C CA . THR A 1 257 ? -6.076 -3.675 28.026 1.00 96.06 257 THR A CA 1
ATOM 1872 C C . THR A 1 257 ? -7.199 -3.842 27.006 1.00 96.06 257 THR A C 1
ATOM 1874 O O . THR A 1 257 ? -7.495 -4.975 26.638 1.00 96.06 257 THR A O 1
ATOM 1877 N N . LEU A 1 258 ? -7.793 -2.751 26.503 1.00 97.44 258 LEU A N 1
ATOM 1878 C CA . LEU A 1 258 ? -8.871 -2.793 25.507 1.00 97.44 258 LEU A CA 1
ATOM 1879 C C . LEU A 1 258 ? -8.464 -3.552 24.242 1.00 97.44 258 LEU A C 1
ATOM 1881 O O . LEU A 1 258 ? -9.292 -4.223 23.640 1.00 97.44 258 LEU A O 1
ATOM 1885 N N . GLY A 1 259 ? -7.201 -3.422 23.828 1.00 97.00 259 GLY A N 1
ATOM 1886 C CA . GLY A 1 259 ? -6.639 -4.143 22.686 1.00 97.00 259 GLY A CA 1
ATOM 1887 C C . GLY A 1 259 ? -7.005 -3.579 21.310 1.00 97.00 259 GLY A C 1
ATOM 1888 O O . GLY A 1 259 ? -6.562 -4.139 20.313 1.00 97.00 259 GLY A O 1
ATOM 1889 N N . ALA A 1 260 ? -7.771 -2.489 21.212 1.00 98.12 260 ALA A N 1
ATOM 1890 C CA . ALA A 1 260 ? -8.079 -1.855 19.927 1.00 98.12 260 ALA A CA 1
ATOM 1891 C C . ALA A 1 260 ? -6.804 -1.319 19.249 1.00 98.12 260 ALA A C 1
ATOM 1893 O O . ALA A 1 260 ? -5.932 -0.768 19.923 1.00 98.12 260 ALA A O 1
ATOM 1894 N N . SER A 1 261 ? -6.699 -1.443 17.919 1.00 98.00 261 SER A N 1
ATOM 1895 C CA . SER A 1 261 ? -5.584 -0.856 17.158 1.00 98.00 261 SER A CA 1
ATOM 1896 C C . SER A 1 261 ? -5.500 0.660 17.348 1.00 98.00 261 SER A C 1
ATOM 1898 O O . SER A 1 261 ? -4.403 1.196 17.527 1.00 98.00 261 SER A O 1
ATOM 1900 N N . TYR A 1 262 ? -6.652 1.337 17.328 1.00 98.19 262 TYR A N 1
ATOM 1901 C CA . TYR A 1 262 ? -6.746 2.789 17.440 1.00 98.19 262 TYR A CA 1
ATOM 1902 C C . TYR A 1 262 ? -7.921 3.191 18.332 1.00 98.19 262 TYR A C 1
ATOM 1904 O O . TYR A 1 262 ? -8.994 2.586 18.280 1.00 98.19 262 TYR A O 1
ATOM 1912 N N . TYR A 1 263 ? -7.743 4.252 19.110 1.00 98.50 263 TYR A N 1
ATOM 1913 C CA . TYR A 1 263 ? -8.811 4.861 19.896 1.00 98.50 263 TYR A CA 1
ATOM 1914 C C . TYR A 1 263 ? -8.637 6.373 19.876 1.00 98.50 263 TYR A C 1
ATOM 1916 O O . TYR A 1 263 ? -7.552 6.869 20.166 1.00 98.50 263 TYR A O 1
ATOM 1924 N N . THR A 1 264 ? -9.688 7.121 19.569 1.00 97.62 264 THR A N 1
ATOM 1925 C CA . THR A 1 264 ? -9.665 8.582 19.698 1.00 97.62 264 THR A CA 1
ATOM 1926 C C . THR A 1 264 ? -10.817 9.049 20.557 1.00 97.62 264 THR A C 1
ATOM 1928 O O . THR A 1 264 ? -11.880 8.437 20.548 1.00 97.62 264 THR A O 1
ATOM 1931 N N . ALA A 1 265 ? -10.618 10.112 21.327 1.00 97.06 265 ALA A N 1
ATOM 1932 C CA . ALA A 1 265 ? -11.708 10.710 22.072 1.00 97.06 265 ALA A CA 1
ATOM 1933 C C . ALA A 1 265 ? -11.473 12.179 22.381 1.00 97.06 265 ALA A C 1
ATOM 1935 O O . ALA A 1 265 ? -10.345 12.664 22.459 1.00 97.06 265 ALA A O 1
ATOM 1936 N N . ASN A 1 266 ? -12.594 12.845 22.630 1.00 94.50 266 ASN A N 1
ATOM 1937 C CA . ASN A 1 266 ? -12.656 14.228 23.052 1.00 94.50 266 ASN A CA 1
ATOM 1938 C C . ASN A 1 266 ? -12.681 14.293 24.581 1.00 94.50 266 ASN A C 1
ATOM 1940 O O . ASN A 1 266 ? -13.348 13.487 25.229 1.00 94.50 266 ASN A O 1
ATOM 1944 N N . CYS A 1 267 ? -12.033 15.303 25.153 1.00 94.88 267 CYS A N 1
ATOM 1945 C CA . CYS A 1 267 ? -11.951 15.491 26.603 1.00 94.88 267 CYS A CA 1
ATOM 1946 C C . CYS A 1 267 ? -12.887 16.598 27.125 1.00 94.88 267 CYS A C 1
ATOM 1948 O O . CYS A 1 267 ? -12.997 16.802 28.329 1.00 94.88 267 CYS A O 1
ATOM 1950 N N . HIS A 1 268 ? -13.604 17.309 26.251 1.00 93.25 268 HIS A N 1
ATOM 1951 C CA . HIS A 1 268 ? -14.415 18.478 26.633 1.00 93.25 268 HIS A CA 1
ATOM 1952 C C . HIS A 1 268 ? -15.809 18.171 27.202 1.00 93.25 268 HIS A C 1
ATOM 1954 O O . HIS A 1 268 ? -16.665 19.051 27.262 1.00 93.25 268 HIS A O 1
ATOM 1960 N N . LYS A 1 269 ? -16.063 16.910 27.561 1.00 91.00 269 LYS A N 1
ATOM 1961 C CA . LYS A 1 269 ? -17.317 16.458 28.179 1.00 91.00 269 LYS A CA 1
ATOM 1962 C C . LYS A 1 269 ? -17.042 16.098 29.636 1.00 91.00 269 LYS A C 1
ATOM 1964 O O . LYS A 1 269 ? -16.739 16.981 30.420 1.00 91.00 269 LYS A O 1
ATOM 1969 N N . TRP A 1 270 ? -17.051 14.814 29.982 1.00 91.94 270 TRP A N 1
ATOM 1970 C CA . TRP A 1 270 ? -16.879 14.344 31.359 1.00 91.94 270 TRP A CA 1
ATOM 1971 C C . TRP A 1 270 ? -15.502 14.634 31.970 1.00 91.94 270 TRP A C 1
ATOM 1973 O O . TRP A 1 270 ? -15.394 14.738 33.184 1.00 91.94 270 TRP A O 1
ATOM 1983 N N . ILE A 1 271 ? -14.456 14.789 31.149 1.00 92.56 271 ILE A N 1
ATOM 1984 C CA . ILE A 1 271 ? -13.123 15.220 31.615 1.00 92.56 271 ILE A CA 1
ATOM 1985 C C . ILE A 1 271 ? -13.059 16.752 31.807 1.00 92.56 271 ILE A C 1
ATOM 1987 O O . ILE A 1 271 ? -12.108 17.269 32.385 1.00 92.56 271 ILE A O 1
ATOM 1991 N N . CYS A 1 272 ? -14.070 17.498 31.352 1.00 94.25 272 CYS A N 1
ATOM 1992 C CA . CYS A 1 272 ? -14.168 18.952 31.502 1.00 94.25 272 CYS A CA 1
ATOM 1993 C C . CYS A 1 272 ? -12.972 19.742 30.931 1.00 94.25 272 CYS A C 1
ATOM 1995 O O . CYS A 1 272 ? -12.670 20.839 31.395 1.00 94.25 272 CYS A O 1
ATOM 1997 N N . SER A 1 273 ? -12.279 19.221 29.911 1.00 95.31 273 SER A N 1
ATOM 1998 C CA . SER A 1 273 ? -11.253 19.994 29.193 1.00 95.31 273 SER A CA 1
ATOM 1999 C C . SER A 1 273 ? -11.876 21.084 28.302 1.00 95.31 273 SER A C 1
ATOM 2001 O O . SER A 1 273 ? -13.035 20.971 27.901 1.00 95.31 273 SER A O 1
ATOM 2003 N N . PRO A 1 274 ? -11.128 22.124 27.901 1.00 94.25 274 PRO A N 1
ATOM 2004 C CA . PRO A 1 274 ? -11.587 23.043 26.861 1.00 94.25 274 PRO A CA 1
ATOM 2005 C C . PRO A 1 274 ? -11.906 22.323 25.539 1.00 94.25 274 PRO A C 1
ATOM 2007 O O . PRO A 1 274 ? -11.318 21.283 25.215 1.00 94.25 274 PRO A O 1
ATOM 2010 N N . LYS A 1 275 ? -12.820 22.888 24.736 1.00 88.31 275 LYS A N 1
ATOM 2011 C CA . LYS A 1 275 ? -13.057 22.421 23.357 1.00 88.31 275 LYS A CA 1
ATOM 2012 C C . LYS A 1 275 ? -11.736 22.449 22.576 1.00 88.31 275 LYS A C 1
ATOM 2014 O O . LYS A 1 275 ? -10.961 23.386 22.714 1.00 88.31 275 LYS A O 1
ATOM 2019 N N . GLY A 1 276 ? -11.486 21.413 21.778 1.00 85.56 276 GLY A N 1
ATOM 2020 C CA . GLY A 1 276 ? -10.187 21.176 21.130 1.00 85.56 276 GLY A CA 1
ATOM 2021 C C . GLY A 1 276 ? -9.279 20.204 21.893 1.00 85.56 276 GLY A C 1
ATOM 2022 O O . GLY A 1 276 ? -8.396 19.609 21.287 1.00 85.56 276 GLY A O 1
ATOM 2023 N N . GLY A 1 277 ? -9.539 19.950 23.182 1.00 91.00 277 GLY A N 1
ATOM 2024 C CA . GLY A 1 277 ? -8.872 18.883 23.9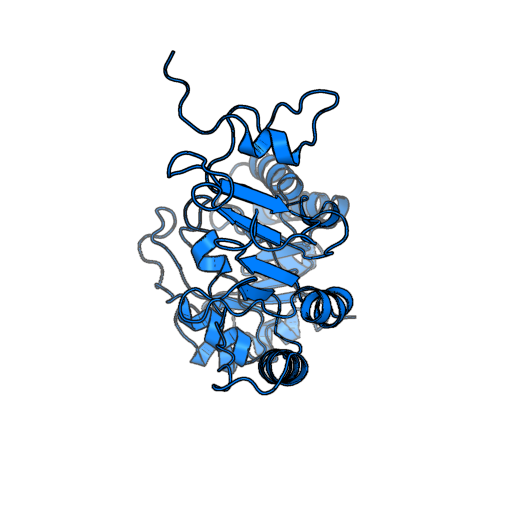29 1.00 91.00 277 GLY A CA 1
ATOM 2025 C C . GLY A 1 277 ? -9.337 17.498 23.471 1.00 91.00 277 GLY A C 1
ATOM 2026 O O . GLY A 1 277 ? -10.516 17.155 23.617 1.00 91.00 277 GLY A O 1
ATOM 2027 N N . ALA A 1 278 ? -8.414 16.707 22.934 1.00 94.1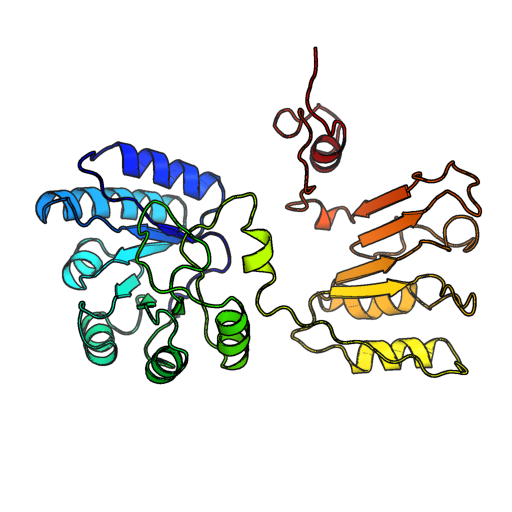9 278 ALA A N 1
ATOM 2028 C CA . ALA A 1 278 ? -8.636 15.339 22.481 1.00 94.19 278 ALA A CA 1
ATOM 2029 C C . ALA A 1 278 ? -7.340 14.525 22.586 1.00 94.19 278 ALA A C 1
ATOM 2031 O O . ALA A 1 278 ? -6.258 15.080 22.784 1.00 94.19 278 ALA A O 1
ATOM 2032 N N . PHE A 1 279 ? -7.445 13.209 22.425 1.00 94.06 279 PHE A N 1
ATOM 2033 C CA . PHE A 1 279 ? -6.282 12.343 22.271 1.00 94.06 279 PHE A CA 1
ATOM 2034 C C . PHE A 1 279 ? -6.497 11.298 21.175 1.00 94.06 279 PHE A C 1
ATOM 2036 O O . PHE A 1 279 ? -7.625 10.909 20.851 1.00 94.06 279 PHE A O 1
ATOM 2043 N N . LEU A 1 280 ? -5.379 10.822 20.632 1.00 94.50 280 LEU A N 1
ATOM 2044 C CA . LEU A 1 280 ? -5.290 9.628 19.805 1.00 94.50 280 LEU A CA 1
ATOM 2045 C C . LEU A 1 280 ? -4.392 8.625 20.528 1.00 94.50 280 LEU A C 1
ATOM 2047 O O . LEU A 1 280 ? -3.253 8.925 20.877 1.00 94.50 280 LEU A O 1
ATOM 2051 N N . TYR A 1 281 ? -4.909 7.425 20.730 1.00 96.31 281 TYR A N 1
ATOM 2052 C CA . TYR A 1 281 ? -4.163 6.266 21.179 1.00 96.31 281 TYR A CA 1
ATOM 2053 C C . TYR A 1 281 ? -3.940 5.330 19.991 1.00 96.31 281 TYR A C 1
ATOM 2055 O O . TYR A 1 281 ? -4.885 4.963 19.288 1.00 96.31 281 TYR A O 1
ATOM 2063 N N . VAL A 1 282 ? -2.684 4.932 19.798 1.00 96.62 282 VAL A N 1
ATOM 2064 C CA . VAL A 1 282 ? -2.263 3.933 18.812 1.00 96.62 282 VAL A CA 1
ATOM 2065 C C . VAL A 1 282 ? -1.569 2.803 19.561 1.00 96.62 282 VAL A C 1
ATOM 2067 O O . VAL A 1 282 ? -0.593 3.042 20.286 1.00 96.62 282 VAL A O 1
ATOM 2070 N N . ARG A 1 283 ? -2.067 1.573 19.393 1.00 95.94 283 ARG A N 1
ATOM 2071 C CA . ARG A 1 283 ? -1.487 0.382 20.028 1.00 95.94 283 ARG A CA 1
ATOM 2072 C C . ARG A 1 283 ? -0.020 0.232 19.620 1.00 95.94 283 ARG A C 1
ATOM 2074 O O . ARG A 1 283 ? 0.349 0.562 18.498 1.00 95.94 283 ARG A O 1
ATOM 2081 N N . ARG A 1 284 ? 0.836 -0.238 20.529 1.00 92.81 284 ARG A N 1
ATOM 2082 C CA . ARG A 1 284 ? 2.301 -0.165 20.365 1.00 92.81 284 ARG A CA 1
ATOM 2083 C C . ARG A 1 284 ? 2.824 -0.841 19.089 1.00 92.81 284 ARG A C 1
ATOM 2085 O O . ARG A 1 284 ? 3.674 -0.276 18.417 1.00 92.81 284 ARG A O 1
ATOM 2092 N N . ASP A 1 285 ? 2.274 -1.996 18.728 1.00 93.06 285 ASP A N 1
ATOM 2093 C CA . ASP A 1 285 ? 2.570 -2.750 17.495 1.00 93.06 285 ASP A CA 1
ATOM 2094 C C . ASP A 1 285 ? 1.995 -2.108 16.215 1.00 93.06 285 ASP A C 1
ATOM 2096 O O . ASP A 1 285 ? 2.197 -2.617 15.115 1.00 93.06 285 ASP A O 1
ATOM 2100 N N . ARG A 1 286 ? 1.236 -1.015 16.343 1.00 93.56 286 ARG A N 1
ATOM 2101 C CA . ARG A 1 286 ? 0.630 -0.254 15.239 1.00 93.56 286 ARG A CA 1
ATOM 2102 C C . ARG A 1 286 ? 1.250 1.128 15.046 1.00 93.56 286 ARG A C 1
ATOM 2104 O O . ARG A 1 286 ? 0.795 1.859 14.173 1.00 93.56 286 ARG A O 1
ATOM 2111 N N . GLN A 1 287 ? 2.230 1.497 15.870 1.00 91.81 287 GLN A N 1
ATOM 2112 C CA . GLN A 1 287 ? 2.885 2.805 15.809 1.00 91.81 287 GLN A CA 1
ATOM 2113 C C . GLN A 1 287 ? 3.880 2.904 14.648 1.00 91.81 287 GLN A C 1
ATOM 2115 O O . GLN A 1 287 ? 4.053 3.977 14.078 1.00 91.81 287 GLN A O 1
ATOM 2120 N N . GLU A 1 288 ? 4.514 1.793 14.274 1.00 85.50 288 GLU A N 1
ATOM 2121 C CA . GLU A 1 288 ? 5.434 1.758 13.139 1.00 85.50 288 GLU A CA 1
ATOM 2122 C C . GLU A 1 288 ? 4.691 2.050 11.826 1.00 85.50 288 GLU A C 1
ATOM 2124 O O . GLU A 1 288 ? 3.660 1.445 11.525 1.00 85.50 288 GLU A O 1
ATOM 2129 N N . GLY A 1 289 ? 5.194 3.020 11.059 1.00 76.69 289 GLY A N 1
ATOM 2130 C CA . GLY A 1 289 ? 4.571 3.474 9.813 1.00 76.69 289 GLY A CA 1
ATOM 2131 C C . GLY A 1 289 ? 3.302 4.320 9.990 1.00 76.69 289 GLY A C 1
ATOM 2132 O O . GLY A 1 289 ? 2.738 4.765 8.990 1.00 76.69 289 GLY A O 1
ATOM 2133 N N . PHE A 1 290 ? 2.847 4.584 11.223 1.00 85.81 290 PHE A N 1
ATOM 2134 C CA . PHE A 1 290 ? 1.742 5.507 11.482 1.00 85.81 290 PHE A CA 1
ATOM 2135 C C . PHE A 1 290 ? 2.274 6.938 11.570 1.00 85.81 290 PHE A C 1
ATOM 2137 O O . PHE A 1 290 ? 2.878 7.320 12.568 1.00 85.81 290 PHE A O 1
ATOM 2144 N N . ARG A 1 291 ? 2.021 7.729 10.526 1.00 81.12 291 ARG A N 1
ATOM 2145 C CA . ARG A 1 291 ? 2.539 9.095 10.387 1.00 81.12 291 ARG A CA 1
ATOM 2146 C C . ARG A 1 291 ? 1.412 10.121 10.558 1.00 81.12 291 ARG A C 1
ATOM 2148 O O . ARG A 1 291 ? 0.314 9.889 10.039 1.00 81.12 291 ARG A O 1
ATOM 2155 N N . PRO A 1 292 ? 1.644 11.261 11.228 1.00 82.69 292 PRO A N 1
ATOM 2156 C CA . PRO A 1 292 ? 0.713 12.381 11.174 1.00 82.69 292 PRO A CA 1
ATOM 2157 C C . PRO A 1 292 ? 0.692 13.000 9.772 1.00 82.69 292 PRO A C 1
ATOM 2159 O O . PRO A 1 292 ? 1.665 12.916 9.026 1.00 82.69 292 PRO A O 1
ATOM 2162 N N . LEU A 1 293 ? -0.413 13.673 9.434 1.00 78.69 293 LEU A N 1
ATOM 2163 C CA . LEU A 1 293 ? -0.512 14.442 8.185 1.00 78.69 293 LEU A CA 1
ATOM 2164 C C . LEU A 1 293 ? 0.484 15.607 8.142 1.00 78.69 293 LEU A C 1
ATOM 2166 O O . LEU A 1 293 ? 0.966 15.964 7.074 1.00 78.69 293 LEU A O 1
ATOM 2170 N N . VAL A 1 294 ? 0.796 16.183 9.304 1.00 80.69 294 VAL A N 1
ATOM 2171 C CA . VAL A 1 294 ? 1.824 17.210 9.464 1.00 80.69 294 VAL A CA 1
ATOM 2172 C C . VAL A 1 294 ? 2.894 16.639 10.382 1.00 80.69 294 VAL A C 1
ATOM 2174 O O . VAL A 1 294 ? 2.634 16.395 11.560 1.00 80.69 294 VAL A O 1
ATOM 2177 N N . LEU A 1 295 ? 4.077 16.382 9.825 1.00 79.56 295 LEU A N 1
ATOM 2178 C CA . LEU A 1 295 ? 5.212 15.877 10.590 1.00 79.56 295 LEU A CA 1
ATOM 2179 C C . LEU A 1 295 ? 5.717 16.941 11.553 1.00 79.56 295 LEU A C 1
ATOM 2181 O O . LEU A 1 295 ? 5.776 18.126 11.224 1.00 79.56 295 LEU A O 1
ATOM 2185 N N . SER A 1 296 ? 6.128 16.502 12.736 1.00 84.06 296 SER A N 1
ATOM 2186 C CA . SER A 1 296 ? 6.818 17.383 13.657 1.00 84.06 296 SER A CA 1
ATOM 2187 C C . SER A 1 296 ? 8.162 17.847 13.091 1.00 84.06 296 SER A C 1
ATOM 2189 O O . SER A 1 296 ? 8.885 17.067 12.472 1.00 84.06 296 SER A O 1
ATOM 2191 N N . ASN A 1 297 ? 8.569 19.073 13.430 1.00 81.81 297 ASN A N 1
ATOM 2192 C CA . ASN A 1 297 ? 9.927 19.582 13.186 1.00 81.81 297 ASN A CA 1
ATOM 2193 C C . ASN A 1 297 ? 11.045 18.674 13.749 1.00 81.81 297 ASN A C 1
ATOM 2195 O O . ASN A 1 297 ? 12.197 18.745 13.328 1.00 81.81 297 ASN A O 1
ATOM 2199 N N . HIS A 1 298 ? 10.731 17.819 14.724 1.00 82.06 298 HIS A N 1
ATOM 2200 C CA . HIS A 1 298 ? 11.690 16.895 15.328 1.00 82.06 298 HIS A CA 1
ATOM 2201 C C . HIS A 1 298 ? 11.592 15.466 14.786 1.00 82.06 298 HIS A C 1
ATOM 2203 O O . HIS A 1 298 ? 12.287 14.597 15.306 1.00 82.06 298 HIS A O 1
ATOM 2209 N N . ALA A 1 299 ? 10.781 15.206 13.755 1.00 79.69 299 ALA A N 1
ATOM 2210 C CA . ALA A 1 299 ? 10.526 13.852 13.255 1.00 79.69 299 ALA A CA 1
ATOM 2211 C C . ALA A 1 299 ? 11.810 13.081 12.884 1.00 79.69 299 ALA A C 1
ATOM 2213 O O . ALA A 1 299 ? 11.874 11.872 13.079 1.00 79.69 299 ALA A O 1
ATOM 2214 N N . GLU A 1 300 ? 12.855 13.771 12.416 1.00 76.94 300 GLU A N 1
ATOM 2215 C CA . GLU A 1 300 ? 14.146 13.162 12.046 1.00 76.94 300 GLU A CA 1
ATOM 2216 C C . GLU A 1 300 ? 15.178 13.131 13.188 1.00 76.94 300 GLU A C 1
ATOM 2218 O O . GLU A 1 300 ? 16.286 12.623 13.023 1.00 76.94 300 GLU A O 1
ATOM 2223 N N . LYS A 1 301 ? 14.840 13.678 14.361 1.00 79.81 301 LYS A N 1
ATOM 2224 C CA . LYS A 1 301 ? 15.734 13.804 15.522 1.00 79.81 301 LYS A CA 1
ATOM 2225 C C . LYS A 1 301 ? 15.116 13.112 16.742 1.00 79.81 301 LYS A C 1
ATOM 2227 O O . LYS A 1 301 ? 14.681 13.796 17.675 1.00 79.81 301 LYS A O 1
ATOM 2232 N N . PRO A 1 302 ? 15.053 11.766 16.758 1.00 71.88 302 PRO A N 1
ATOM 2233 C CA . PRO A 1 302 ? 14.491 11.034 17.886 1.00 71.88 302 PRO A CA 1
ATOM 2234 C C . PRO A 1 302 ? 15.259 11.360 19.171 1.00 71.88 302 PRO A C 1
ATOM 2236 O O . PRO A 1 302 ? 16.490 11.322 19.213 1.00 71.88 302 PRO A O 1
ATOM 2239 N N . LYS A 1 303 ? 14.526 11.690 20.237 1.00 77.56 303 LYS A N 1
ATOM 2240 C CA . LYS A 1 303 ? 15.108 11.977 21.555 1.00 77.56 303 LYS A CA 1
ATOM 2241 C C . LYS A 1 303 ? 15.316 10.678 22.331 1.00 77.56 303 LYS A C 1
ATOM 2243 O O . LYS A 1 303 ? 14.415 9.842 22.399 1.00 77.56 303 LYS A O 1
ATOM 2248 N N . ALA A 1 304 ? 16.481 10.526 22.960 1.00 81.00 304 ALA A N 1
ATOM 2249 C CA . ALA A 1 304 ? 16.767 9.380 23.821 1.00 81.00 304 ALA A CA 1
ATOM 2250 C C . ALA A 1 304 ? 15.693 9.232 24.918 1.00 81.00 304 ALA A C 1
ATOM 2252 O O . ALA A 1 304 ? 15.300 10.211 25.551 1.00 81.00 304 ALA A O 1
ATOM 2253 N N . GLY A 1 305 ? 15.192 8.009 25.119 1.00 82.12 305 GLY A N 1
ATOM 2254 C CA . GLY A 1 305 ? 14.134 7.712 26.095 1.00 82.12 305 GLY A CA 1
ATOM 2255 C C . GLY A 1 305 ? 12.708 8.072 25.654 1.00 82.12 305 GLY A C 1
ATOM 2256 O O . GLY A 1 305 ? 11.764 7.828 26.407 1.00 82.12 305 GLY A O 1
ATOM 2257 N N . ARG A 1 306 ? 12.514 8.612 24.443 1.00 82.12 306 ARG A N 1
ATOM 2258 C CA . ARG A 1 306 ? 11.192 8.928 23.887 1.00 82.12 306 ARG A CA 1
ATOM 2259 C C . ARG A 1 306 ? 10.814 7.954 22.771 1.00 82.12 306 ARG A C 1
ATOM 2261 O O . ARG A 1 306 ? 11.670 7.504 22.017 1.00 82.12 306 ARG A O 1
ATOM 2268 N N . SER A 1 307 ? 9.523 7.625 22.664 1.00 83.81 307 SER A N 1
ATOM 2269 C CA . SER A 1 307 ? 9.025 6.831 21.533 1.00 83.81 307 SER A CA 1
ATOM 2270 C C . SER A 1 307 ? 9.179 7.636 20.234 1.00 83.81 307 SER A C 1
ATOM 2272 O O . SER A 1 307 ? 8.658 8.755 20.197 1.00 83.81 307 SER A O 1
ATOM 2274 N N . PRO A 1 308 ? 9.808 7.086 19.174 1.00 84.12 308 PRO A N 1
ATOM 2275 C CA . PRO A 1 308 ? 9.899 7.746 17.869 1.00 84.12 308 PRO A CA 1
ATOM 2276 C C . PRO A 1 308 ? 8.534 8.191 17.341 1.00 84.12 308 PRO A C 1
ATOM 2278 O O . PRO A 1 308 ? 8.398 9.304 16.846 1.00 84.12 308 PRO A O 1
ATOM 2281 N N . PHE A 1 309 ? 7.502 7.370 17.564 1.00 88.75 309 PHE A N 1
ATOM 2282 C CA . PHE A 1 309 ? 6.121 7.702 17.229 1.00 88.75 309 PHE A CA 1
ATOM 2283 C C . PHE A 1 309 ? 5.670 9.015 17.868 1.00 88.75 309 PHE A C 1
ATOM 2285 O O . PHE A 1 309 ? 5.123 9.862 17.183 1.00 88.75 309 PHE A O 1
ATOM 2292 N N . LEU A 1 310 ? 5.927 9.233 19.161 1.00 88.56 310 LEU A N 1
ATOM 2293 C CA . LEU A 1 310 ? 5.504 10.473 19.820 1.00 88.56 310 LEU A CA 1
ATOM 2294 C C . LEU A 1 310 ? 6.266 11.685 19.280 1.00 88.56 310 LEU A C 1
ATOM 2296 O O . LEU A 1 310 ? 5.669 12.743 19.102 1.00 88.56 310 LEU A O 1
ATOM 2300 N N . THR A 1 311 ? 7.554 11.525 18.972 1.00 87.56 311 THR A N 1
ATOM 2301 C CA . THR A 1 311 ? 8.379 12.600 18.408 1.00 87.56 311 THR A CA 1
ATOM 2302 C C . THR A 1 311 ? 7.833 13.114 17.076 1.00 87.56 311 THR A C 1
ATOM 2304 O O . THR A 1 311 ? 7.945 14.306 16.807 1.00 87.56 311 THR A O 1
ATOM 2307 N N . GLU A 1 312 ? 7.169 12.277 16.276 1.00 86.19 312 GLU A N 1
ATOM 2308 C CA . GLU A 1 312 ? 6.541 12.720 15.026 1.00 86.19 312 GLU A CA 1
ATOM 2309 C C . GLU A 1 312 ? 5.320 13.635 15.231 1.00 86.19 312 GLU A C 1
ATOM 2311 O O . GLU A 1 312 ? 5.010 14.413 14.333 1.00 86.19 312 GLU A O 1
ATOM 2316 N N . PHE A 1 313 ? 4.656 13.594 16.394 1.00 86.56 313 PHE A N 1
ATOM 2317 C CA . PHE A 1 313 ? 3.437 14.366 16.698 1.00 86.56 313 PHE A CA 1
ATOM 2318 C C . PHE A 1 313 ? 3.683 15.576 17.617 1.00 86.56 313 PHE A C 1
ATOM 2320 O O . PHE A 1 313 ? 2.770 16.363 17.850 1.00 86.56 313 PHE A O 1
ATOM 2327 N N . GLU A 1 314 ? 4.881 15.714 18.186 1.00 82.25 314 GLU A N 1
ATOM 2328 C CA . GLU A 1 314 ? 5.127 16.607 19.327 1.00 82.25 314 GLU A CA 1
ATOM 2329 C C . GLU A 1 314 ? 5.111 18.100 18.991 1.00 82.25 314 GLU A C 1
ATOM 2331 O O . GLU A 1 314 ? 4.600 18.899 19.771 1.00 82.25 314 GLU A O 1
ATOM 2336 N N . PHE A 1 315 ? 5.702 18.489 17.864 1.00 80.56 315 PHE A N 1
ATOM 2337 C CA . PHE A 1 315 ? 5.874 19.898 17.511 1.00 80.56 315 PHE A CA 1
ATOM 2338 C C . PHE A 1 315 ? 5.398 20.151 16.086 1.00 80.56 315 PHE A C 1
ATOM 2340 O O . PHE A 1 315 ? 6.193 20.064 15.149 1.00 80.56 315 PHE A O 1
ATOM 2347 N N . VAL A 1 316 ? 4.091 20.377 15.953 1.00 74.25 316 VAL A N 1
ATOM 2348 C CA . VAL A 1 316 ? 3.376 20.598 14.690 1.00 74.25 316 VAL A CA 1
ATOM 2349 C C . VAL A 1 316 ? 3.261 22.106 14.434 1.00 74.25 316 VAL A C 1
ATOM 2351 O O . VAL A 1 316 ? 2.727 22.821 15.277 1.00 74.25 316 VAL A O 1
ATOM 2354 N N . GLY A 1 317 ? 3.751 22.584 13.286 1.00 66.19 317 GLY A N 1
ATOM 2355 C CA . GLY A 1 317 ? 3.730 24.002 12.891 1.00 66.19 317 GLY A CA 1
ATOM 2356 C C . GLY A 1 317 ? 4.992 24.428 12.129 1.00 66.19 317 GLY A C 1
ATOM 2357 O O . GLY A 1 317 ? 5.951 23.659 12.043 1.00 66.19 317 GLY A O 1
ATOM 2358 N N . THR A 1 318 ? 4.997 25.642 11.573 1.00 49.91 318 THR A N 1
ATOM 2359 C CA . THR A 1 318 ? 6.219 26.298 11.081 1.00 49.91 318 THR A CA 1
ATOM 2360 C C . THR A 1 318 ? 6.955 26.918 12.263 1.00 49.91 318 THR A C 1
ATOM 2362 O O . THR A 1 318 ? 6.340 27.499 13.156 1.00 49.91 318 THR A O 1
ATOM 2365 N N . ALA A 1 319 ? 8.275 26.751 12.311 1.00 43.28 319 ALA A N 1
ATOM 2366 C CA . ALA A 1 319 ? 9.094 27.513 13.237 1.00 43.28 319 ALA A CA 1
ATOM 2367 C C . ALA A 1 319 ? 9.178 28.950 12.711 1.00 43.28 319 ALA A C 1
ATOM 2369 O O . ALA A 1 319 ? 10.031 29.245 11.879 1.00 43.28 319 ALA A O 1
ATOM 2370 N N . ASP A 1 320 ? 8.279 29.815 13.168 1.00 46.00 320 ASP A N 1
ATOM 2371 C CA . ASP A 1 320 ? 8.481 31.255 13.062 1.00 46.00 320 ASP A CA 1
ATOM 2372 C C . ASP A 1 320 ? 9.372 31.644 14.250 1.00 46.00 320 ASP A C 1
ATOM 2374 O O . ASP A 1 320 ? 8.921 31.646 15.400 1.00 46.00 320 ASP A O 1
ATOM 2378 N N . TYR A 1 321 ? 10.665 31.840 13.981 1.00 41.84 321 TYR A N 1
ATOM 2379 C CA . TYR A 1 321 ? 11.607 32.468 14.916 1.00 41.84 321 TYR A CA 1
ATOM 2380 C C . TYR A 1 321 ? 11.537 33.987 14.784 1.00 41.84 321 TYR A C 1
ATOM 2382 O O . TYR A 1 321 ? 11.484 34.465 13.626 1.00 41.84 321 TYR A O 1
#

Sequence (321 aa):
MSKRLPTGLYALTPDTLDDDWPAMAVSAAIRGGASAVQYRNKVADAAQRLRQAERLARICREAGALFIVNDTVELAKAVGADGLHIGRDDGDPATVRAALGAQPILGVSCYDSFERALAVRGIADYVAFGSVFVSAVKPGAVRAPLELFGRAHEAGMHAVAIGGIDAGNAHEVARAGARVVTAAMPFPVAGAQQIVDAILGRVTERTRLVMVSHVTSPTGLVLPVERLVAALEPRGVRVFVDGAHAPGMVATLNLSTLGASYYTANCHKWICSPKGGAFLYVRRDRQEGFRPLVLSNHAEKPKAGRSPFLTEFEFVGTADY

Radius of gyration: 24.37 Å; chains: 1; bounding box: 60×52×63 Å

Foldseek 3Di:
DADADDPDAEAEDDADPDLPVSLVVLLVVVVVPHQEYEYDHPPDDPVSSLSSLLSSLVSCVVSNHFYEYEQDLVSCVSNVGLYYEYEPVSDDLQVSPVSNDDRHAYEYEPAQHLPSVVVCVVSHSAYEYWACDQAPSCNPIRHHDLQSCLVCVVVVHHYDYDHPDDLLCVVVSVCRNPDDDDQDQDPPDPDQVSVLCSQVVRDDLPAQEDEEECADDPPRDGHPLLVNLVVAVVSNRAYEYEDAPPVQPPPPDDPQPSNGQKYKYACCPNVVDPPVHIDIDGHPVNLVPDADPFFAPCLVPDDPPDDSSVNRVPHGDDPPD

Secondary structure 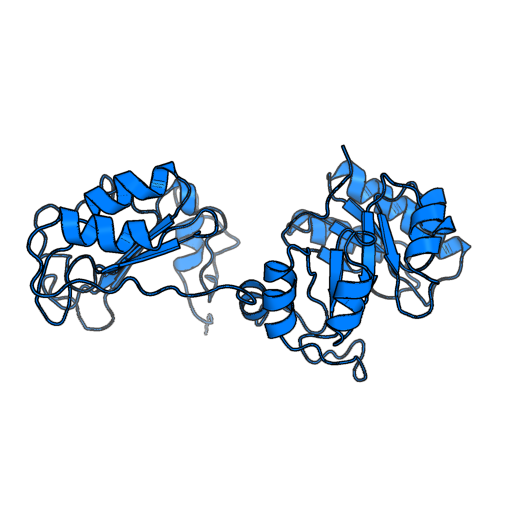(DSSP, 8-state):
----PPSSEEEEPPP-S-SSHHHHHHHHHHHTTEEEEEE--SSS-HHHHHHHHHHHHHHHHHTT-EEEEES-HHHHHHTT-SEEEE-SSS--HHHHHHHH-SSSEEEEEEET-HHHHHHTBTTBSEEEEEESS--SS-TTPPBPPTHHHHHHHHTT--EEEESS--TTTHHHHHHTT------PPPSS---HHHHHHHHHTT--TT--EEEEESB-TTT--B--HHHHHHHHGGGT-EEEEE-TT-TTT-TT--HHHH--SEEEEE-SSTT-PPTT-EEEEE-GGG-TT---SS--TTTTSPPTTS-HHHHHHS--S----